Protein AF-A0A8H7QR62-F1 (afdb_monomer)

Radius of gyration: 47.67 Å; Cα contacts (8 Å, |Δi|>4): 201; chains: 1; bounding box: 116×73×140 Å

Sequence (360 aa):
MASPDNQLQQQQQQDVHGIKPACLLKVQNPEVLGVIENCLSNEDERMSAQEILEHSFLAVEPDVVLLAADPDNVHLTLQVVFKGMDKLSVKFDFNVETDTAEEVVREMIEEQVLPERYQHHITKEINRILRDIDKPTESEQAEQVRRSVWRRESDIRNELDRTREELNQATERVLEIEQKCDTFESRARAAETRYRDAVRNLRELEELKSSAAEEESIKKPSLNEALSSMTVTNTGTASTNGLNTPEEREKLVSHILDEYSDDTDIGVFVTDCALASHRGSDKAHEWARKLQNQDIMTVGDLRDLHDEDWAGIGLTVFALRALKNMLKGKKLAAVQLQQQQANSISPPTQSPPPSSSSIA

InterPro domains:
  IPR050588 With No Lysine (K) Ser/Thr Protein Kinase [PTHR13902] (11-248)

Secondary structure (DSSP, 8-state):
---HHHHHHHHHHHHTTT---TTGGG---HHHHHHHHHHTS-TTTSPPHHHHHHSTTT-PPPEEEEEEE-TTSSEEEEEEE-TTSTT-EEEEEEETTT--HHHHHHHHHHTTSS-GGGHHHHHHHHHHHHHHHSSPPHHHHHHHHHHHHHHHHHHHHHHHHHHHHHHHHHHHHHHHHHHHHHHHHHHHHHHHHHHHHHHHHHHHHHHHHHHTTS--------------------------------HHHHHHHHTTTS---TTSBHHHHHHHHHHHTT--HHHHHHHHHHHHTTT--BHHHHHH--HHHHHHT---HHHHHHHHHHHTT-THHHHHHHHHGGG--PPP--PPPPP-----

Structure (mmCIF, N/CA/C/O backbone):
data_AF-A0A8H7QR62-F1
#
_entry.id   AF-A0A8H7QR62-F1
#
loop_
_atom_site.group_PDB
_atom_site.id
_atom_site.type_symbol
_atom_site.label_atom_id
_atom_site.label_alt_id
_atom_site.label_comp_id
_atom_site.label_asym_id
_atom_site.label_entity_id
_atom_site.label_seq_id
_atom_site.pdbx_PDB_ins_code
_atom_site.Cartn_x
_atom_site.Cartn_y
_atom_site.Cartn_z
_atom_site.occupancy
_atom_site.B_iso_or_equiv
_atom_site.auth_seq_id
_atom_site.auth_comp_id
_atom_site.auth_asym_id
_atom_site.auth_atom_id
_atom_site.pdbx_PDB_model_num
ATOM 1 N N . MET A 1 1 ? 59.713 25.931 -2.874 1.00 47.25 1 MET A N 1
ATOM 2 C CA . MET A 1 1 ? 58.334 25.988 -3.407 1.00 47.25 1 MET A CA 1
ATOM 3 C C . MET A 1 1 ? 58.433 25.905 -4.920 1.00 47.25 1 MET A C 1
ATOM 5 O O . MET A 1 1 ? 59.264 26.618 -5.466 1.00 47.25 1 MET A O 1
ATOM 9 N N . ALA A 1 2 ? 57.676 25.024 -5.576 1.00 50.44 2 ALA A N 1
ATOM 10 C CA . ALA A 1 2 ? 57.637 24.964 -7.039 1.00 50.44 2 ALA A CA 1
ATOM 11 C C . ALA A 1 2 ? 56.628 25.992 -7.573 1.00 50.44 2 ALA A C 1
ATOM 13 O O . ALA A 1 2 ? 55.520 26.077 -7.039 1.00 50.44 2 ALA A O 1
ATOM 14 N N . SER A 1 3 ? 56.998 26.758 -8.602 1.00 59.47 3 SER A N 1
ATOM 15 C CA . SER A 1 3 ? 56.096 27.721 -9.251 1.00 59.47 3 SER A CA 1
ATOM 16 C C . SER A 1 3 ? 54.818 27.032 -9.754 1.00 59.47 3 SER A C 1
ATOM 18 O O . SER A 1 3 ? 54.904 25.883 -10.199 1.00 59.47 3 SER A O 1
ATOM 20 N N . PRO A 1 4 ? 53.647 27.695 -9.703 1.00 63.06 4 PRO A N 1
ATOM 21 C CA . PRO A 1 4 ? 52.366 27.073 -10.051 1.00 63.06 4 PRO A CA 1
ATOM 22 C C . PRO A 1 4 ? 52.339 26.509 -11.480 1.00 63.06 4 PRO A C 1
ATOM 24 O O . PRO A 1 4 ? 51.832 25.410 -11.684 1.00 63.06 4 PRO A O 1
ATOM 27 N N . ASP A 1 5 ? 52.978 27.176 -12.445 1.00 63.28 5 ASP A N 1
ATOM 28 C CA . ASP A 1 5 ? 53.062 26.717 -13.841 1.00 63.28 5 ASP A CA 1
ATOM 29 C C . ASP A 1 5 ? 53.750 25.349 -13.970 1.00 63.28 5 ASP A C 1
ATOM 31 O O . ASP A 1 5 ? 53.346 24.500 -14.763 1.00 63.28 5 ASP A O 1
ATOM 35 N N . ASN A 1 6 ? 54.764 25.101 -13.135 1.00 64.00 6 ASN A N 1
ATOM 36 C CA . ASN A 1 6 ? 55.506 23.843 -13.121 1.00 64.00 6 ASN A CA 1
ATOM 37 C C . ASN A 1 6 ? 54.667 22.697 -12.522 1.00 64.00 6 ASN A C 1
ATOM 39 O O . ASN A 1 6 ? 54.821 21.545 -12.920 1.00 64.00 6 ASN A O 1
ATOM 43 N N . GLN A 1 7 ? 53.738 23.019 -11.614 1.00 65.75 7 GLN A N 1
ATOM 44 C CA . GLN A 1 7 ? 52.763 22.062 -11.084 1.00 65.75 7 GLN A CA 1
ATOM 45 C C . GLN A 1 7 ? 51.689 21.736 -12.136 1.00 65.75 7 GLN A C 1
ATOM 47 O O . GLN A 1 7 ? 51.402 20.561 -12.345 1.00 65.75 7 GLN A O 1
ATOM 52 N N . LEU A 1 8 ? 51.174 22.731 -12.876 1.00 69.12 8 LEU A N 1
ATOM 53 C CA . LEU A 1 8 ? 50.252 22.487 -14.001 1.00 69.12 8 LEU A CA 1
ATOM 54 C C . LEU A 1 8 ? 50.882 21.636 -15.113 1.00 69.12 8 LEU A C 1
ATOM 56 O O . LEU A 1 8 ? 50.191 20.815 -15.715 1.00 69.12 8 LEU A O 1
ATOM 60 N N . GLN A 1 9 ? 52.172 21.824 -15.406 1.00 67.19 9 GLN A N 1
ATOM 61 C CA . GLN A 1 9 ? 52.880 21.023 -16.410 1.00 67.19 9 GLN A CA 1
ATOM 62 C C . GLN A 1 9 ? 53.127 19.582 -15.937 1.00 67.19 9 GLN A C 1
ATOM 64 O O . GLN A 1 9 ? 52.944 18.653 -16.720 1.00 67.19 9 GLN A O 1
ATOM 69 N N . GLN A 1 10 ? 53.466 19.372 -14.659 1.00 66.56 10 GLN A N 1
ATOM 70 C CA . GLN A 1 10 ? 53.584 18.021 -14.093 1.00 66.56 10 GLN A CA 1
ATOM 71 C C . GLN A 1 10 ? 52.233 17.301 -13.979 1.00 66.56 10 GLN A C 1
ATOM 73 O O . GLN A 1 10 ? 52.204 16.083 -14.142 1.00 66.56 10 GLN A O 1
ATOM 78 N N . GLN A 1 11 ? 51.134 18.022 -13.729 1.00 67.19 11 GLN A N 1
ATOM 79 C CA . GLN A 1 11 ? 49.783 17.451 -13.701 1.00 67.19 11 GLN A CA 1
ATOM 80 C C . GLN A 1 11 ? 49.376 16.954 -15.094 1.00 67.19 11 GLN A C 1
ATOM 82 O O . GLN A 1 11 ? 49.165 15.760 -15.265 1.00 67.19 11 GLN A O 1
ATOM 87 N N . GLN A 1 12 ? 49.414 17.820 -16.114 1.00 63.91 12 GLN A N 1
ATOM 88 C CA . GLN A 1 12 ? 49.087 17.437 -17.498 1.00 63.91 12 GLN A CA 1
ATOM 89 C C . GLN A 1 12 ? 49.941 16.268 -18.012 1.00 63.91 12 GLN A C 1
ATOM 91 O O . GLN A 1 12 ? 49.454 15.422 -18.756 1.00 63.91 12 GLN A O 1
ATOM 96 N N . GLN A 1 13 ? 51.214 16.190 -17.610 1.00 64.00 13 GLN A N 1
ATOM 97 C CA . GLN A 1 13 ? 52.092 15.084 -17.994 1.00 64.00 13 GLN A CA 1
ATOM 98 C C . GLN A 1 13 ? 51.758 13.768 -17.267 1.00 64.00 13 GLN A C 1
ATOM 100 O O . GLN A 1 13 ? 51.969 12.702 -17.834 1.00 64.00 13 GLN A O 1
ATOM 105 N N . GLN A 1 14 ? 51.202 13.818 -16.052 1.00 67.62 14 GLN A N 1
ATOM 106 C CA . GLN A 1 14 ? 50.650 12.641 -15.366 1.00 67.62 14 GLN A CA 1
ATOM 107 C C . GLN A 1 14 ? 49.330 12.189 -15.999 1.00 67.62 14 GLN A C 1
ATOM 109 O O . GLN A 1 14 ? 49.155 10.993 -16.234 1.00 67.62 14 GLN A O 1
ATOM 114 N N . ASP A 1 15 ? 48.455 13.136 -16.346 1.00 62.81 15 ASP A N 1
ATOM 115 C CA . ASP A 1 15 ? 47.163 12.870 -16.985 1.00 62.81 15 ASP A CA 1
ATOM 116 C C . ASP A 1 15 ? 47.363 12.179 -18.356 1.00 62.81 15 ASP A C 1
ATOM 118 O O . ASP A 1 15 ? 46.771 11.134 -18.621 1.00 62.81 15 ASP A O 1
ATOM 122 N N . VAL A 1 16 ? 48.296 12.675 -19.185 1.00 64.25 16 VAL A N 1
ATOM 123 C CA . VAL A 1 16 ? 48.693 12.075 -20.485 1.00 64.25 16 VAL A CA 1
ATOM 124 C C . VAL A 1 16 ? 49.360 10.692 -20.344 1.00 64.25 16 VAL A C 1
ATOM 126 O O . VAL A 1 16 ? 49.444 9.938 -21.313 1.00 64.25 16 VAL A O 1
ATOM 129 N N . HIS A 1 17 ? 49.818 10.325 -19.147 1.00 63.38 17 HIS A N 1
ATOM 130 C CA . HIS A 1 17 ? 50.369 9.001 -18.842 1.00 63.38 17 HIS A CA 1
ATOM 131 C C . HIS A 1 17 ? 49.395 8.093 -18.065 1.00 63.38 17 HIS A C 1
ATOM 133 O O . HIS A 1 17 ? 49.800 7.018 -17.623 1.00 63.38 17 HIS A O 1
ATOM 139 N N . GLY A 1 18 ? 48.128 8.496 -17.887 1.00 67.38 18 GLY A N 1
ATOM 140 C CA . GLY A 1 18 ? 47.115 7.709 -17.170 1.00 67.38 18 GLY A CA 1
ATOM 141 C C . GLY A 1 18 ? 47.411 7.516 -15.676 1.00 67.38 18 GLY A C 1
ATOM 142 O O . GLY A 1 18 ? 46.919 6.573 -15.053 1.00 67.38 18 GLY A O 1
ATOM 143 N N . ILE A 1 19 ? 48.250 8.372 -15.081 1.00 75.44 19 ILE A N 1
ATOM 144 C CA . ILE A 1 19 ? 48.711 8.214 -13.698 1.00 75.44 19 ILE A CA 1
ATOM 145 C C . ILE A 1 19 ? 47.612 8.697 -12.743 1.00 75.44 19 ILE A C 1
ATOM 147 O O . ILE A 1 19 ? 47.430 9.895 -12.530 1.00 75.44 19 ILE A O 1
ATOM 151 N N . LYS A 1 20 ? 46.881 7.743 -12.149 1.00 78.56 20 LYS A N 1
ATOM 152 C CA . LYS A 1 20 ? 45.783 8.005 -11.201 1.00 78.56 20 LYS A CA 1
ATOM 153 C C . LYS A 1 20 ? 46.221 8.953 -10.061 1.00 78.56 20 LYS A C 1
ATOM 155 O O . LYS A 1 20 ? 47.251 8.700 -9.429 1.00 78.56 20 LYS A O 1
ATOM 160 N N . PRO A 1 21 ? 45.441 10.006 -9.731 1.00 81.38 21 PRO A N 1
ATOM 161 C CA . PRO A 1 21 ? 45.821 10.985 -8.712 1.00 81.38 21 PRO A CA 1
ATOM 162 C C . PRO A 1 21 ? 46.058 10.380 -7.321 1.00 81.38 21 PRO A C 1
ATOM 164 O O . PRO A 1 21 ? 45.229 9.637 -6.802 1.00 81.38 21 PRO A O 1
ATOM 167 N N . ALA A 1 22 ? 47.128 10.793 -6.635 1.00 79.50 22 ALA A N 1
ATOM 168 C CA . ALA A 1 22 ? 47.472 10.291 -5.295 1.00 79.50 22 ALA A CA 1
ATOM 169 C C . ALA A 1 22 ? 46.429 10.609 -4.193 1.00 79.50 22 ALA A C 1
ATOM 171 O O . ALA A 1 22 ? 46.503 10.074 -3.086 1.00 79.50 22 ALA A O 1
ATOM 172 N N . CYS A 1 23 ? 45.447 11.478 -4.463 1.00 81.31 23 CYS A N 1
ATOM 173 C CA . CYS A 1 23 ? 44.297 11.699 -3.583 1.00 81.31 23 CYS A CA 1
ATOM 174 C C . CYS A 1 23 ? 43.244 10.579 -3.653 1.00 81.31 23 CYS A C 1
ATOM 176 O O . CYS A 1 23 ? 42.493 10.425 -2.693 1.00 81.31 23 CYS A O 1
ATOM 178 N N . LEU A 1 24 ? 43.225 9.771 -4.719 1.00 82.75 24 LEU A N 1
ATOM 179 C CA . LEU A 1 24 ? 42.303 8.646 -4.903 1.00 82.75 24 LEU A CA 1
ATOM 180 C C . LEU A 1 24 ? 42.456 7.594 -3.790 1.00 82.75 24 LEU A C 1
ATOM 182 O O . LEU A 1 24 ? 41.468 7.100 -3.257 1.00 82.75 24 LEU A O 1
ATOM 186 N N . LEU A 1 25 ? 43.693 7.375 -3.326 1.00 81.75 25 LEU A N 1
ATOM 187 C CA . LEU A 1 25 ? 44.043 6.517 -2.181 1.00 81.75 25 LEU A CA 1
ATOM 188 C C . LEU A 1 25 ? 43.455 6.979 -0.828 1.00 81.75 25 LEU A C 1
ATOM 190 O O . LEU A 1 25 ? 43.669 6.324 0.189 1.00 81.75 25 LEU A O 1
ATOM 194 N N . LYS A 1 26 ? 42.752 8.121 -0.782 1.00 88.38 26 LYS A N 1
ATOM 195 C CA . LYS A 1 26 ? 42.061 8.635 0.414 1.00 88.38 26 LYS A CA 1
ATOM 196 C C . LYS A 1 26 ? 40.559 8.322 0.417 1.00 88.38 26 LYS A C 1
ATOM 198 O O . LYS A 1 26 ? 39.896 8.598 1.417 1.00 88.38 26 LYS A O 1
ATOM 203 N N . VAL A 1 27 ? 40.018 7.778 -0.676 1.00 86.62 27 VAL A N 1
ATOM 204 C CA . VAL A 1 27 ? 38.611 7.367 -0.777 1.00 86.62 27 VAL A CA 1
ATOM 205 C C . VAL A 1 27 ? 38.434 6.043 -0.030 1.00 86.62 27 VAL A C 1
ATOM 207 O O . VAL A 1 27 ? 38.981 5.021 -0.426 1.00 86.62 27 VAL A O 1
ATOM 210 N N . GLN A 1 28 ? 37.696 6.073 1.082 1.00 87.94 28 GLN A N 1
ATOM 211 C CA . GLN A 1 28 ? 37.530 4.914 1.977 1.00 87.94 28 GLN A CA 1
ATOM 212 C C . GLN A 1 28 ? 36.357 4.000 1.594 1.00 87.94 28 GLN A C 1
ATOM 214 O O . GLN A 1 28 ? 36.348 2.833 1.973 1.00 87.94 28 GLN A O 1
ATOM 219 N N . ASN A 1 29 ? 35.359 4.517 0.869 1.00 86.25 29 ASN A N 1
ATOM 220 C CA . ASN A 1 29 ? 34.235 3.719 0.382 1.00 86.25 29 ASN A CA 1
ATOM 221 C C . ASN A 1 29 ? 34.629 3.064 -0.964 1.00 86.25 29 ASN A C 1
ATOM 223 O O . ASN A 1 29 ? 34.955 3.799 -1.902 1.00 86.25 29 ASN A O 1
ATOM 227 N N . PRO A 1 30 ? 34.599 1.720 -1.083 1.00 85.25 30 PRO A N 1
ATOM 228 C CA . PRO A 1 30 ? 35.037 1.014 -2.287 1.00 85.25 30 PRO A CA 1
ATOM 229 C C . PRO A 1 30 ? 34.106 1.212 -3.493 1.00 85.25 30 PRO A C 1
ATOM 231 O O . PRO A 1 30 ? 34.576 1.165 -4.624 1.00 85.25 30 PRO A O 1
ATOM 234 N N . GLU A 1 31 ? 32.816 1.476 -3.284 1.00 82.75 31 GLU A N 1
ATOM 235 C CA . GLU A 1 31 ? 31.854 1.726 -4.366 1.00 82.75 31 GLU A CA 1
ATOM 236 C C . GLU A 1 31 ? 32.025 3.136 -4.939 1.00 82.75 31 GLU A C 1
ATOM 238 O O . GLU A 1 31 ? 32.078 3.313 -6.154 1.00 82.75 31 GLU A O 1
ATOM 243 N N . VAL A 1 32 ? 32.220 4.133 -4.065 1.00 86.12 32 VAL A N 1
ATOM 244 C CA . VAL A 1 32 ? 32.597 5.502 -4.466 1.00 86.12 32 VAL A CA 1
ATOM 245 C C . VAL A 1 32 ? 33.913 5.480 -5.241 1.00 86.12 32 VAL A C 1
ATOM 247 O O . VAL A 1 32 ? 34.028 6.132 -6.278 1.00 86.12 32 VAL A O 1
ATOM 250 N N . LEU A 1 33 ? 34.899 4.714 -4.760 1.00 87.25 33 LEU A N 1
ATOM 251 C CA . LEU A 1 33 ? 36.168 4.514 -5.454 1.00 87.25 33 LEU A CA 1
ATOM 252 C C . LEU A 1 33 ? 35.943 3.884 -6.837 1.00 87.25 33 LEU A C 1
ATOM 254 O O . LEU A 1 33 ? 36.417 4.440 -7.821 1.00 87.25 33 LEU A O 1
ATOM 258 N N . GLY A 1 34 ? 35.161 2.805 -6.932 1.00 85.44 34 GLY A N 1
ATOM 259 C CA . GLY A 1 34 ? 34.842 2.140 -8.198 1.00 85.44 34 GLY A CA 1
ATOM 260 C C . GLY A 1 34 ? 34.157 3.054 -9.219 1.00 85.44 34 GLY A C 1
ATOM 261 O O . GLY A 1 34 ? 34.547 3.063 -10.386 1.00 85.44 34 GLY A O 1
ATOM 262 N N . VAL A 1 35 ? 33.194 3.883 -8.801 1.00 86.19 35 VAL A N 1
ATOM 263 C CA . VAL A 1 35 ? 32.546 4.861 -9.698 1.00 86.19 35 VAL A CA 1
ATOM 264 C C . VAL A 1 35 ? 33.542 5.933 -10.161 1.00 86.19 35 VAL A C 1
ATOM 266 O O . VAL A 1 35 ? 33.573 6.263 -11.347 1.00 86.19 35 VAL A O 1
ATOM 269 N N . ILE A 1 36 ? 34.399 6.443 -9.268 1.00 87.81 36 ILE A N 1
ATOM 270 C CA . ILE A 1 36 ? 35.446 7.415 -9.630 1.00 87.81 36 ILE A CA 1
ATOM 271 C C . ILE A 1 36 ? 36.470 6.792 -10.590 1.00 87.81 36 ILE A C 1
ATOM 273 O O . ILE A 1 36 ? 36.877 7.449 -11.545 1.00 87.81 36 ILE A O 1
ATOM 277 N N . GLU A 1 37 ? 36.871 5.536 -10.391 1.00 86.50 37 GLU A N 1
ATOM 278 C CA . GLU A 1 37 ? 37.825 4.858 -11.275 1.00 86.50 37 GLU A CA 1
ATOM 279 C C . GLU A 1 37 ? 37.245 4.577 -12.667 1.00 86.50 37 GLU A C 1
ATOM 281 O O . GLU A 1 37 ? 37.928 4.834 -13.660 1.00 86.50 37 GLU A O 1
ATOM 286 N N . ASN A 1 38 ? 35.976 4.169 -12.772 1.00 85.38 38 ASN A N 1
ATOM 287 C CA . ASN A 1 38 ? 35.285 4.067 -14.064 1.00 85.38 38 ASN A CA 1
ATOM 288 C C . ASN A 1 38 ? 35.169 5.440 -14.757 1.00 85.38 38 ASN A C 1
ATOM 290 O O . ASN A 1 38 ? 35.374 5.544 -15.963 1.00 85.38 38 ASN A O 1
ATOM 294 N N . CYS A 1 39 ? 34.943 6.524 -14.004 1.00 85.94 39 CYS A N 1
ATOM 295 C CA . CYS A 1 39 ? 34.940 7.892 -14.544 1.00 85.94 39 CYS A CA 1
ATOM 296 C C . CYS A 1 39 ? 36.317 8.399 -15.017 1.00 85.94 39 CYS A C 1
ATOM 298 O O . CYS A 1 39 ? 36.370 9.409 -15.721 1.00 85.94 39 CYS A O 1
ATOM 300 N N . LEU A 1 40 ? 37.408 7.739 -14.617 1.00 85.94 40 LEU A N 1
ATOM 301 C CA . LEU A 1 40 ? 38.798 8.072 -14.962 1.00 85.94 40 LEU A CA 1
ATOM 302 C C . LEU A 1 40 ? 39.449 7.031 -15.895 1.00 85.94 40 LEU A C 1
ATOM 304 O O . LEU A 1 40 ? 40.657 7.085 -16.118 1.00 85.94 40 LEU A O 1
ATOM 308 N N . SER A 1 41 ? 38.667 6.081 -16.415 1.00 81.38 41 SER A N 1
ATOM 309 C CA . SER A 1 41 ? 39.114 5.098 -17.410 1.00 81.38 41 SER A CA 1
ATOM 310 C C . SER A 1 41 ? 39.274 5.728 -18.802 1.00 81.38 41 SER A C 1
ATOM 312 O O . SER A 1 41 ? 38.837 6.859 -19.036 1.00 81.38 41 SER A O 1
ATOM 314 N N . ASN A 1 42 ? 39.915 4.998 -19.721 1.00 81.56 42 ASN A N 1
ATOM 315 C CA . ASN A 1 42 ? 40.084 5.414 -21.117 1.00 81.56 42 ASN A CA 1
ATOM 316 C C . ASN A 1 42 ? 38.724 5.610 -21.812 1.00 81.56 42 ASN A C 1
ATOM 318 O O . ASN A 1 42 ? 37.724 5.045 -21.378 1.00 81.56 42 ASN A O 1
ATOM 322 N N . GLU A 1 43 ? 38.679 6.386 -22.900 1.00 79.94 43 GLU A N 1
ATOM 323 C CA . GLU A 1 43 ? 37.425 6.742 -23.591 1.00 79.94 43 GLU A CA 1
ATOM 324 C C . GLU A 1 43 ? 36.606 5.509 -24.023 1.00 79.94 43 GLU A C 1
ATOM 326 O O . GLU A 1 43 ? 35.399 5.485 -23.802 1.00 79.94 43 GLU A O 1
ATOM 331 N N . ASP A 1 44 ? 37.268 4.457 -24.518 1.00 80.19 44 ASP A N 1
ATOM 332 C CA . ASP A 1 44 ? 36.641 3.186 -24.922 1.00 80.19 44 ASP A CA 1
ATOM 333 C C . ASP A 1 44 ? 36.239 2.263 -23.747 1.00 80.19 44 ASP A C 1
ATOM 335 O O . ASP A 1 44 ? 35.474 1.318 -23.933 1.00 80.19 44 ASP A O 1
ATOM 339 N N . GLU A 1 45 ? 36.774 2.498 -22.543 1.00 81.44 45 GLU A N 1
ATOM 340 C CA . GLU A 1 45 ? 36.578 1.658 -21.343 1.00 81.44 45 GLU A CA 1
ATOM 341 C C . GLU A 1 45 ? 35.686 2.330 -20.285 1.00 81.44 45 GLU A C 1
ATOM 343 O O . GLU A 1 45 ? 35.342 1.731 -19.264 1.00 81.44 45 GLU A O 1
ATOM 348 N N . ARG A 1 46 ? 35.333 3.599 -20.496 1.00 86.94 46 ARG A N 1
ATOM 349 C CA . ARG A 1 46 ? 34.586 4.421 -19.551 1.00 86.94 46 ARG A CA 1
ATOM 350 C C . ARG A 1 46 ? 33.082 4.208 -19.707 1.00 86.94 46 ARG A C 1
ATOM 352 O O . ARG A 1 46 ? 32.510 4.516 -20.748 1.00 86.94 46 ARG A O 1
ATOM 359 N N . MET A 1 47 ? 32.431 3.802 -18.616 1.00 82.00 47 MET A N 1
ATOM 360 C CA . MET A 1 47 ? 30.967 3.767 -18.513 1.00 82.00 47 MET A CA 1
ATOM 361 C C . MET A 1 47 ? 30.342 5.110 -18.925 1.00 82.00 47 MET A C 1
ATOM 363 O O . MET A 1 47 ? 30.802 6.182 -18.510 1.00 82.00 47 MET A O 1
ATOM 367 N N . SER A 1 48 ? 29.257 5.058 -19.697 1.00 86.00 48 SER A N 1
ATOM 368 C CA . SER A 1 48 ? 28.492 6.245 -20.073 1.00 86.00 48 SER A CA 1
ATOM 369 C C . SER A 1 48 ? 27.825 6.901 -18.859 1.00 86.00 48 SER A C 1
ATOM 371 O O . SER A 1 48 ? 27.610 6.287 -17.812 1.00 86.00 48 SER A O 1
ATOM 373 N N . ALA A 1 49 ? 27.428 8.168 -19.009 1.00 82.94 49 ALA A N 1
ATOM 374 C CA . ALA A 1 49 ? 26.707 8.886 -17.959 1.00 82.94 49 ALA A CA 1
ATOM 375 C C . ALA A 1 49 ? 25.385 8.198 -17.557 1.00 82.94 49 ALA A C 1
ATOM 377 O O . ALA A 1 49 ? 24.974 8.323 -16.407 1.00 82.94 49 ALA A O 1
ATOM 378 N N . GLN A 1 50 ? 24.743 7.455 -18.469 1.00 77.75 50 GLN A N 1
ATOM 379 C CA . GLN A 1 50 ? 23.552 6.669 -18.150 1.00 77.75 50 GLN A CA 1
ATOM 380 C C . GLN A 1 50 ? 23.912 5.448 -17.295 1.00 77.75 50 GLN A C 1
ATOM 382 O O . GLN A 1 50 ? 23.366 5.294 -16.209 1.00 77.75 50 GLN A O 1
ATOM 387 N N . GLU A 1 51 ? 24.873 4.627 -17.721 1.00 80.56 51 GLU A N 1
ATOM 388 C CA . GLU A 1 51 ? 25.291 3.428 -16.974 1.00 80.56 51 GLU A CA 1
ATOM 389 C C . GLU A 1 51 ? 25.823 3.770 -15.572 1.00 80.56 51 GLU A C 1
ATOM 391 O O . GLU A 1 51 ? 25.592 3.025 -14.622 1.00 80.56 51 GLU A O 1
ATOM 396 N N . ILE A 1 52 ? 26.484 4.923 -15.412 1.00 83.31 52 ILE A N 1
ATOM 397 C CA . ILE A 1 52 ? 26.918 5.431 -14.101 1.00 83.31 52 ILE A CA 1
ATOM 398 C C . ILE A 1 52 ? 25.715 5.774 -13.207 1.00 83.31 52 ILE A C 1
ATOM 400 O O . ILE A 1 52 ? 25.730 5.443 -12.025 1.00 83.31 52 ILE A O 1
ATOM 404 N N . LEU A 1 53 ? 24.666 6.406 -13.746 1.00 75.00 53 LEU A N 1
ATOM 405 C CA . LEU A 1 53 ? 23.437 6.715 -12.999 1.00 75.00 53 LEU A CA 1
ATOM 406 C C . LEU A 1 53 ? 22.594 5.465 -12.690 1.00 75.00 53 LEU A C 1
ATOM 408 O O . LEU A 1 53 ? 21.815 5.471 -11.739 1.00 75.00 53 LEU A O 1
ATOM 412 N N . GLU A 1 54 ? 22.755 4.394 -13.467 1.00 71.06 54 GLU A N 1
ATOM 413 C CA . GLU A 1 54 ? 22.105 3.098 -13.243 1.00 71.06 54 GLU A CA 1
ATOM 414 C C . GLU A 1 54 ? 22.905 2.153 -12.324 1.00 71.06 54 GLU A C 1
ATOM 416 O O . GLU A 1 54 ? 22.371 1.136 -11.878 1.00 71.06 54 GLU A O 1
ATOM 421 N N . HIS A 1 55 ? 24.156 2.491 -11.992 1.00 74.75 55 HIS A N 1
ATOM 422 C CA . HIS A 1 55 ? 25.012 1.726 -11.082 1.00 74.75 55 HIS A CA 1
ATOM 423 C C . HIS A 1 55 ? 24.439 1.694 -9.654 1.00 74.75 55 HIS A C 1
ATOM 425 O O . HIS A 1 55 ? 24.039 2.730 -9.124 1.00 74.75 55 HIS A O 1
ATOM 431 N N . SER A 1 56 ? 24.475 0.536 -8.983 1.00 67.19 56 SER A N 1
ATOM 432 C CA . SER A 1 56 ? 23.798 0.282 -7.694 1.00 67.19 56 SER A CA 1
ATOM 433 C C . SER A 1 56 ? 24.095 1.288 -6.572 1.00 67.19 56 SER A C 1
ATOM 435 O O . SER A 1 56 ? 23.251 1.509 -5.715 1.00 67.19 56 SER A O 1
ATOM 437 N N . PHE A 1 57 ? 25.273 1.922 -6.585 1.00 74.50 57 PHE A N 1
ATOM 438 C CA . PHE A 1 57 ? 25.647 2.973 -5.627 1.00 74.50 57 PHE A CA 1
ATOM 439 C C . PHE A 1 57 ? 24.868 4.298 -5.806 1.00 74.50 57 PHE A C 1
ATOM 441 O O . PHE A 1 57 ? 24.718 5.060 -4.853 1.00 74.50 57 PHE A O 1
ATOM 448 N N . LEU A 1 58 ? 24.397 4.596 -7.023 1.00 72.31 58 LEU A N 1
ATOM 449 C CA . LEU A 1 58 ? 23.629 5.806 -7.362 1.00 72.31 58 LEU A CA 1
ATOM 450 C C . LEU A 1 58 ? 22.160 5.507 -7.699 1.00 72.31 58 LEU A C 1
ATOM 452 O O . LEU A 1 58 ? 21.322 6.407 -7.622 1.00 72.31 58 LEU A O 1
ATOM 456 N N . ALA A 1 59 ? 21.841 4.261 -8.055 1.00 64.62 59 ALA A N 1
ATOM 457 C CA . ALA A 1 59 ? 20.491 3.820 -8.359 1.00 64.62 59 ALA A CA 1
ATOM 458 C C . ALA A 1 59 ? 19.584 3.957 -7.128 1.00 64.62 59 ALA A C 1
ATOM 460 O O . ALA A 1 59 ? 19.738 3.248 -6.136 1.00 64.62 59 ALA A O 1
ATOM 461 N N . VAL A 1 60 ? 18.596 4.850 -7.203 1.00 68.06 60 VAL A N 1
ATOM 462 C CA . VAL A 1 60 ? 17.630 5.014 -6.114 1.00 68.06 60 VAL A CA 1
ATOM 463 C C . VAL A 1 60 ? 16.727 3.781 -6.035 1.00 68.06 60 VAL A C 1
ATOM 465 O O . VAL A 1 60 ? 16.159 3.353 -7.046 1.00 68.06 60 VAL A O 1
ATOM 468 N N . GLU A 1 61 ? 16.593 3.220 -4.832 1.00 73.00 61 GLU A N 1
ATOM 469 C CA . GLU A 1 61 ? 15.678 2.112 -4.554 1.00 73.00 61 GLU A CA 1
ATOM 470 C C . GLU A 1 61 ? 14.214 2.584 -4.676 1.00 73.00 61 GLU A C 1
ATOM 472 O O . GLU A 1 61 ? 13.824 3.566 -4.028 1.00 73.00 61 GLU A O 1
ATOM 477 N N . PRO A 1 62 ? 13.384 1.920 -5.502 1.00 81.50 62 PRO A N 1
ATOM 478 C CA . PRO A 1 62 ? 11.970 2.238 -5.618 1.00 81.50 62 PRO A CA 1
ATOM 479 C C . PRO A 1 62 ? 11.195 1.761 -4.393 1.00 81.50 62 PRO A C 1
ATOM 481 O O . PRO A 1 62 ? 11.311 0.612 -3.966 1.00 81.50 62 PRO A O 1
ATOM 484 N N . ASP A 1 63 ? 10.355 2.649 -3.875 1.00 84.25 63 ASP A N 1
ATOM 485 C CA . ASP A 1 63 ? 9.438 2.364 -2.774 1.00 84.25 63 ASP A CA 1
ATOM 486 C C . ASP A 1 63 ? 8.145 1.742 -3.323 1.00 84.25 63 ASP A C 1
ATOM 488 O O . ASP A 1 63 ? 7.700 2.133 -4.406 1.00 84.25 63 ASP A O 1
ATOM 492 N N . VAL A 1 64 ? 7.524 0.806 -2.600 1.00 88.50 64 VAL A N 1
ATOM 493 C CA . VAL A 1 64 ? 6.207 0.256 -2.968 1.00 88.50 64 VAL A CA 1
ATOM 494 C C . VAL A 1 64 ? 5.224 0.553 -1.846 1.00 88.50 64 VAL A C 1
ATOM 496 O O . VAL A 1 64 ? 5.396 0.119 -0.709 1.00 88.50 64 VAL A O 1
ATOM 499 N N . VAL A 1 65 ? 4.179 1.303 -2.181 1.00 86.06 65 VAL A N 1
ATOM 500 C CA . VAL A 1 65 ? 3.210 1.843 -1.227 1.00 86.06 65 VAL A CA 1
ATOM 501 C C . VAL A 1 65 ? 1.838 1.227 -1.481 1.00 86.06 65 VAL A C 1
ATOM 503 O O . VAL A 1 65 ? 1.346 1.237 -2.609 1.00 86.06 65 VAL A O 1
ATOM 506 N N . LEU A 1 66 ? 1.197 0.725 -0.426 1.00 89.06 66 LEU A N 1
ATOM 507 C CA . LEU A 1 66 ? -0.218 0.360 -0.447 1.00 89.06 66 LEU A CA 1
ATOM 508 C C . LEU A 1 66 ? -1.065 1.633 -0.323 1.00 89.06 66 LEU A C 1
ATOM 510 O O . LEU A 1 66 ? -0.978 2.339 0.680 1.00 89.06 66 LEU A O 1
ATOM 514 N N . LEU A 1 67 ? -1.866 1.938 -1.346 1.00 83.31 67 LEU A N 1
ATOM 515 C CA . LEU A 1 67 ? -2.752 3.108 -1.366 1.00 83.31 67 LEU A CA 1
ATOM 516 C C . LEU A 1 67 ? -4.154 2.796 -0.834 1.00 83.31 67 LEU A C 1
ATOM 518 O O . LEU A 1 67 ? -4.793 3.666 -0.245 1.00 83.31 67 LEU A O 1
ATOM 522 N N . ALA A 1 68 ? -4.646 1.584 -1.093 1.00 78.81 68 ALA A N 1
ATOM 523 C CA . ALA A 1 68 ? -5.952 1.102 -0.660 1.00 78.81 68 ALA A CA 1
ATOM 524 C C . ALA A 1 68 ? -5.985 -0.433 -0.648 1.00 78.81 68 ALA A C 1
ATOM 526 O O . ALA A 1 68 ? -5.246 -1.077 -1.396 1.00 78.81 68 ALA A O 1
ATOM 527 N N . ALA A 1 69 ? -6.880 -0.988 0.163 1.00 84.75 69 ALA A N 1
ATOM 528 C CA . ALA A 1 69 ? -7.266 -2.392 0.178 1.00 84.75 69 ALA A CA 1
ATOM 529 C C . ALA A 1 69 ? -8.791 -2.475 0.345 1.00 84.75 69 ALA A C 1
ATOM 531 O O . ALA A 1 69 ? -9.370 -1.649 1.059 1.00 84.75 69 ALA A O 1
ATOM 532 N N . ASP A 1 70 ? -9.431 -3.445 -0.305 1.00 79.94 70 ASP A N 1
ATOM 533 C CA . ASP A 1 70 ? -10.829 -3.793 -0.024 1.00 79.94 70 ASP A CA 1
ATOM 534 C C . ASP A 1 70 ? -10.948 -4.466 1.367 1.00 79.94 70 ASP A C 1
ATOM 536 O O . ASP A 1 70 ? -9.960 -5.012 1.860 1.00 79.94 70 ASP A O 1
ATOM 540 N N . PRO A 1 71 ? -12.131 -4.464 2.024 1.00 75.69 71 PRO A N 1
ATOM 541 C CA . PRO A 1 71 ? -12.284 -4.925 3.415 1.00 75.69 71 PRO A CA 1
ATOM 542 C C . PRO A 1 71 ? -11.865 -6.376 3.687 1.00 75.69 71 PRO A C 1
ATOM 544 O O . PRO A 1 71 ? -11.521 -6.707 4.819 1.00 75.69 71 PRO A O 1
ATOM 547 N N . ASP A 1 72 ? -11.896 -7.222 2.658 1.00 80.94 72 ASP A N 1
ATOM 548 C CA . ASP A 1 72 ? -11.508 -8.634 2.707 1.00 80.94 72 ASP A CA 1
ATOM 549 C C . ASP A 1 72 ? -10.036 -8.862 2.282 1.00 80.94 72 ASP A C 1
ATOM 551 O O . ASP A 1 72 ? -9.623 -9.998 2.071 1.00 80.94 72 ASP A O 1
ATOM 555 N N . ASN A 1 73 ? -9.247 -7.793 2.096 1.00 82.69 73 ASN A N 1
ATOM 556 C CA . ASN A 1 73 ? -7.855 -7.762 1.608 1.00 82.69 73 ASN A CA 1
ATOM 557 C C . ASN A 1 73 ? -7.583 -8.396 0.221 1.00 82.69 73 ASN A C 1
ATOM 559 O O . ASN A 1 73 ? -6.462 -8.296 -0.274 1.00 82.69 73 ASN A O 1
ATOM 563 N N . VAL A 1 74 ? -8.581 -8.986 -0.448 1.00 84.81 74 VAL A N 1
ATOM 564 C CA . VAL A 1 74 ? -8.428 -9.652 -1.759 1.00 84.81 74 VAL A CA 1
ATOM 565 C C . VAL A 1 74 ? -7.933 -8.698 -2.852 1.00 84.81 74 VAL A C 1
ATOM 567 O O . VAL A 1 74 ? -7.031 -9.047 -3.609 1.00 84.81 74 VAL A O 1
ATOM 570 N N . HIS A 1 75 ? -8.487 -7.484 -2.938 1.00 83.12 75 HIS A N 1
ATOM 571 C CA . HIS A 1 75 ? -8.086 -6.485 -3.933 1.00 83.12 75 HIS A CA 1
ATOM 572 C C . HIS A 1 75 ? -7.297 -5.352 -3.277 1.00 83.12 75 HIS A C 1
ATOM 574 O O . HIS A 1 75 ? -7.794 -4.666 -2.382 1.00 83.12 75 HIS A O 1
ATOM 580 N N . LEU A 1 76 ? -6.081 -5.128 -3.768 1.00 88.12 76 LEU A N 1
ATOM 581 C CA . LEU A 1 76 ? -5.152 -4.102 -3.309 1.00 88.12 76 LEU A CA 1
ATOM 582 C C . LEU A 1 76 ? -4.866 -3.107 -4.435 1.00 88.12 76 LEU A C 1
ATOM 584 O O . LEU A 1 76 ? -4.786 -3.482 -5.603 1.00 88.12 76 LEU A O 1
ATOM 588 N N . THR A 1 77 ? -4.627 -1.847 -4.087 1.00 85.12 77 THR A N 1
ATOM 589 C CA . THR A 1 77 ? -4.102 -0.835 -5.009 1.00 85.12 77 THR A CA 1
ATOM 590 C C . THR A 1 77 ? -2.710 -0.426 -4.539 1.00 85.12 77 THR A C 1
ATOM 592 O O . THR A 1 77 ? -2.555 0.194 -3.484 1.00 85.12 77 THR A O 1
ATOM 595 N N . LEU A 1 78 ? -1.697 -0.762 -5.333 1.00 89.12 78 LEU A N 1
ATOM 596 C CA . LEU A 1 78 ? -0.280 -0.542 -5.054 1.00 89.12 78 LEU A CA 1
ATOM 597 C C . LEU A 1 78 ? 0.279 0.593 -5.927 1.00 89.12 78 LEU A C 1
ATOM 599 O O . LEU A 1 78 ? -0.211 0.865 -7.026 1.00 89.12 78 LEU A O 1
ATOM 603 N N . GLN A 1 79 ? 1.332 1.256 -5.451 1.00 87.44 79 GLN A N 1
ATOM 604 C CA . GLN A 1 79 ? 2.081 2.245 -6.223 1.00 87.44 79 GLN A CA 1
ATOM 605 C C . GLN A 1 79 ? 3.589 2.070 -6.034 1.00 87.44 79 GLN A C 1
ATOM 607 O O . GLN A 1 79 ? 4.089 2.170 -4.917 1.00 87.44 79 GLN A O 1
ATOM 612 N N . VAL A 1 80 ? 4.318 1.871 -7.134 1.00 88.50 80 VAL A N 1
ATOM 613 C CA . VAL A 1 80 ? 5.784 1.992 -7.163 1.00 88.50 80 VAL A CA 1
ATOM 614 C C . VAL A 1 80 ? 6.156 3.468 -7.294 1.00 88.50 80 VAL A C 1
ATOM 616 O O . VAL A 1 80 ? 5.620 4.151 -8.168 1.00 88.50 80 VAL A O 1
ATOM 619 N N . VAL A 1 81 ? 7.076 3.968 -6.468 1.00 83.56 81 VAL A N 1
ATOM 620 C CA . VAL A 1 81 ? 7.518 5.372 -6.464 1.00 83.56 81 VAL A CA 1
ATOM 621 C C . VAL A 1 81 ? 9.043 5.457 -6.538 1.00 83.56 81 VAL A C 1
ATOM 623 O O . VAL A 1 81 ? 9.748 5.023 -5.625 1.00 83.56 81 VAL A O 1
ATOM 626 N N . PHE A 1 82 ? 9.560 6.080 -7.599 1.00 80.62 82 PHE A N 1
ATOM 627 C CA . PHE A 1 82 ? 10.992 6.328 -7.769 1.00 80.62 82 PHE A CA 1
ATOM 628 C C . PHE A 1 82 ? 11.371 7.692 -7.177 1.00 80.62 82 PHE A C 1
ATOM 630 O O . PHE A 1 82 ? 11.141 8.746 -7.772 1.00 80.62 82 PHE A O 1
ATOM 637 N N . LYS A 1 83 ? 11.958 7.687 -5.975 1.00 66.38 83 LYS A N 1
ATOM 638 C CA . LYS A 1 83 ? 12.431 8.914 -5.312 1.00 66.38 83 LYS A CA 1
ATOM 639 C C . LYS A 1 83 ? 13.525 9.572 -6.169 1.00 66.38 83 LYS A C 1
ATOM 641 O O . LYS A 1 83 ? 14.404 8.893 -6.686 1.00 66.38 83 LYS A O 1
ATOM 646 N N . GLY A 1 84 ? 13.461 10.891 -6.347 1.00 56.97 84 GLY A N 1
ATOM 647 C CA . GLY A 1 84 ? 14.417 11.643 -7.175 1.00 56.97 84 GLY A CA 1
ATOM 648 C C . GLY A 1 84 ? 14.281 11.464 -8.697 1.00 56.97 84 GLY A C 1
ATOM 649 O O . GLY A 1 84 ? 15.005 12.128 -9.432 1.00 56.97 84 GLY A O 1
ATOM 650 N N . MET A 1 85 ? 13.359 10.624 -9.187 1.00 60.91 85 MET A N 1
ATOM 651 C CA . MET A 1 85 ? 13.017 10.534 -10.613 1.00 60.91 85 MET A CA 1
ATOM 652 C C . MET A 1 85 ? 11.667 11.204 -10.873 1.00 60.91 85 MET A C 1
ATOM 654 O O . MET A 1 85 ? 10.618 10.555 -10.904 1.00 60.91 85 MET A O 1
ATOM 658 N N . ASP A 1 86 ? 11.696 12.523 -11.057 1.00 48.78 86 ASP A N 1
ATOM 659 C CA . ASP A 1 86 ? 10.506 13.348 -11.270 1.00 48.78 86 ASP A CA 1
ATOM 660 C C . ASP A 1 86 ? 9.600 12.777 -12.382 1.00 48.78 86 ASP A C 1
ATOM 662 O O . ASP A 1 86 ? 9.915 12.888 -13.569 1.00 48.78 86 ASP A O 1
ATOM 666 N N . LYS A 1 87 ? 8.426 12.260 -11.971 1.00 55.41 87 LYS A N 1
ATOM 667 C CA . LYS A 1 87 ? 7.303 11.689 -12.762 1.00 55.41 87 LYS A CA 1
ATOM 668 C C . LYS A 1 87 ? 7.276 10.167 -12.965 1.00 55.41 87 LYS A C 1
ATOM 670 O O . LYS A 1 87 ? 6.262 9.688 -13.469 1.00 55.41 87 LYS A O 1
ATOM 675 N N . LEU A 1 88 ? 8.273 9.386 -12.539 1.00 61.84 88 LEU A N 1
ATOM 676 C CA . LEU A 1 88 ? 8.126 7.921 -12.538 1.00 61.84 88 LEU A CA 1
ATOM 677 C C . LEU A 1 88 ? 7.452 7.437 -11.245 1.00 61.84 88 LEU A C 1
ATOM 679 O O . LEU A 1 88 ? 8.084 7.247 -10.206 1.00 61.84 88 LEU A O 1
ATOM 683 N N . SER A 1 89 ? 6.143 7.200 -11.330 1.00 77.62 89 SER A N 1
ATOM 684 C CA . SER A 1 89 ? 5.419 6.388 -10.351 1.00 77.62 89 SER A CA 1
ATOM 685 C C . SER A 1 89 ? 4.359 5.543 -11.044 1.00 77.62 89 SER A C 1
ATOM 687 O O . SER A 1 89 ? 3.617 6.062 -11.878 1.00 77.62 89 SER A O 1
ATOM 689 N N . VAL A 1 90 ? 4.267 4.267 -10.684 1.00 84.19 90 VAL A N 1
ATOM 690 C CA . VAL A 1 90 ? 3.406 3.289 -11.353 1.00 84.19 90 VAL A CA 1
ATOM 691 C C . VAL A 1 90 ? 2.344 2.823 -10.375 1.00 84.19 90 VAL A C 1
ATOM 693 O O . VAL A 1 90 ? 2.648 2.071 -9.454 1.00 84.19 90 VAL A O 1
ATOM 696 N N . LYS A 1 91 ? 1.102 3.270 -10.570 1.00 84.38 91 LYS A N 1
ATOM 697 C CA . LYS A 1 91 ? -0.062 2.782 -9.823 1.00 84.38 91 LYS A CA 1
ATOM 698 C C . LYS A 1 91 ? -0.668 1.584 -10.556 1.00 84.38 91 LYS A C 1
ATOM 700 O O . LYS A 1 91 ? -0.952 1.685 -11.747 1.00 84.38 91 LYS A O 1
ATOM 705 N N . PHE A 1 92 ? -0.904 0.490 -9.844 1.00 85.62 92 PHE A N 1
ATOM 706 C CA . PHE A 1 92 ? -1.547 -0.714 -10.366 1.00 85.62 92 PHE A CA 1
ATOM 707 C C . PHE A 1 92 ? -2.429 -1.354 -9.290 1.00 85.62 92 PHE A C 1
ATOM 709 O O . PHE A 1 92 ? -2.207 -1.169 -8.095 1.00 85.62 92 PHE A O 1
ATOM 716 N N . ASP A 1 93 ? -3.441 -2.101 -9.717 1.00 86.44 93 ASP A N 1
ATOM 717 C CA . ASP A 1 93 ? -4.230 -2.939 -8.816 1.00 86.44 93 ASP A CA 1
ATOM 718 C C . ASP A 1 93 ? -3.640 -4.360 -8.810 1.00 86.44 93 ASP A C 1
ATOM 720 O O . ASP A 1 93 ? -3.186 -4.844 -9.847 1.00 86.44 93 ASP A O 1
ATOM 724 N N . PHE A 1 94 ? -3.689 -5.031 -7.662 1.00 88.88 94 PHE A N 1
ATOM 725 C CA . PHE A 1 94 ? -3.192 -6.386 -7.409 1.00 88.88 94 PHE A CA 1
ATOM 726 C C . PHE A 1 94 ? -4.293 -7.209 -6.719 1.00 88.88 94 PHE A C 1
ATOM 728 O O . PHE A 1 94 ? -5.038 -6.671 -5.902 1.00 88.88 94 PHE A O 1
ATOM 735 N N . ASN A 1 95 ? -4.465 -8.476 -7.088 1.00 88.12 95 ASN A N 1
ATOM 736 C CA . ASN A 1 95 ? -5.442 -9.400 -6.509 1.00 88.12 95 ASN A CA 1
ATOM 737 C C . ASN A 1 95 ? -4.705 -10.568 -5.847 1.00 88.12 95 ASN A C 1
ATOM 739 O O . ASN A 1 95 ? -4.025 -11.334 -6.522 1.00 88.12 95 ASN A O 1
ATOM 743 N N . VAL A 1 96 ? -4.874 -10.712 -4.535 1.00 88.88 96 VAL A N 1
ATOM 744 C CA . VAL A 1 96 ? -4.161 -11.690 -3.700 1.00 88.88 96 VAL A CA 1
ATOM 745 C C . VAL A 1 96 ? -4.539 -13.143 -4.030 1.00 88.88 96 VAL A C 1
ATOM 747 O O . VAL A 1 96 ? -3.750 -14.047 -3.767 1.00 88.88 96 VAL A O 1
ATOM 750 N N . GLU A 1 97 ? -5.706 -13.384 -4.639 1.00 87.31 97 GLU A N 1
ATOM 751 C CA . GLU A 1 97 ? -6.144 -14.732 -5.033 1.00 87.31 97 GLU A CA 1
ATOM 752 C C . GLU A 1 97 ? -5.700 -15.150 -6.446 1.00 87.31 97 GLU A C 1
ATOM 754 O O . GLU A 1 97 ? -5.542 -16.345 -6.694 1.00 87.31 97 GLU A O 1
ATOM 759 N N . THR A 1 98 ? -5.518 -14.202 -7.378 1.00 87.38 98 THR A N 1
ATOM 760 C CA . THR A 1 98 ? -5.231 -14.510 -8.799 1.00 87.38 98 THR A CA 1
ATOM 761 C C . THR A 1 98 ? -3.835 -14.133 -9.268 1.00 87.38 98 THR A C 1
ATOM 763 O O . THR A 1 98 ? -3.385 -14.677 -10.272 1.00 87.38 98 THR A O 1
ATOM 766 N N . ASP A 1 99 ? -3.155 -13.213 -8.584 1.00 91.12 99 ASP A N 1
ATOM 767 C CA . ASP A 1 99 ? -1.924 -12.602 -9.076 1.00 91.12 99 ASP A CA 1
ATOM 768 C C . ASP A 1 99 ? -0.730 -13.015 -8.203 1.00 91.12 99 ASP A C 1
ATOM 770 O O . ASP A 1 99 ? -0.771 -12.881 -6.979 1.00 91.12 99 ASP A O 1
ATOM 774 N N . THR A 1 100 ? 0.386 -13.434 -8.810 1.00 92.62 100 THR A N 1
ATOM 775 C CA . THR A 1 100 ? 1.667 -13.525 -8.087 1.00 92.62 100 THR A CA 1
ATOM 776 C C . THR A 1 100 ? 2.481 -12.243 -8.256 1.00 92.62 100 THR A C 1
ATOM 778 O O . THR A 1 100 ? 2.443 -11.580 -9.299 1.00 92.62 100 THR A O 1
ATOM 781 N N . ALA A 1 101 ? 3.262 -11.878 -7.235 1.00 92.25 101 ALA A N 1
ATOM 782 C CA . ALA A 1 101 ? 4.149 -10.715 -7.307 1.00 92.25 101 ALA A CA 1
ATOM 783 C C . ALA A 1 101 ? 5.217 -10.889 -8.406 1.00 92.25 101 ALA A C 1
ATOM 785 O O . ALA A 1 101 ? 5.615 -9.929 -9.060 1.00 92.25 101 ALA A O 1
ATOM 786 N N . GLU A 1 102 ? 5.642 -12.129 -8.636 1.00 93.19 102 GLU A N 1
ATOM 787 C CA . GLU A 1 102 ? 6.628 -12.552 -9.623 1.00 93.19 102 GLU A CA 1
ATOM 788 C C . GLU A 1 102 ? 6.117 -12.448 -11.073 1.00 93.19 102 GLU A C 1
ATOM 790 O O . GLU A 1 102 ? 6.924 -12.298 -11.995 1.00 93.19 102 GLU A O 1
ATOM 795 N N . GLU A 1 103 ? 4.805 -12.560 -11.301 1.00 92.50 103 GLU A N 1
ATOM 796 C CA . GLU A 1 103 ? 4.163 -12.402 -12.615 1.00 92.50 103 GLU A CA 1
ATOM 797 C C . GLU A 1 103 ? 3.828 -10.943 -12.904 1.00 92.50 103 GLU A C 1
ATOM 799 O O . GLU A 1 103 ? 4.268 -10.419 -13.927 1.00 92.50 103 GLU A O 1
ATOM 804 N N . VAL A 1 104 ? 3.169 -10.248 -11.971 1.00 91.69 104 VAL A N 1
ATOM 805 C CA . VAL A 1 104 ? 2.800 -8.833 -12.151 1.00 91.69 104 VAL A CA 1
ATOM 806 C C . VAL A 1 104 ? 4.035 -7.967 -12.408 1.00 91.69 104 VAL A C 1
ATOM 808 O O . VAL A 1 104 ? 4.038 -7.150 -13.328 1.00 91.69 104 VAL A O 1
ATOM 811 N N . VAL A 1 105 ? 5.130 -8.179 -11.670 1.00 91.62 105 VAL A N 1
ATOM 812 C CA . VAL A 1 105 ? 6.369 -7.414 -11.887 1.00 91.62 105 VAL A CA 1
ATOM 813 C C . VAL A 1 105 ? 7.044 -7.779 -13.214 1.00 91.62 105 VAL A C 1
ATOM 815 O O . VAL A 1 105 ? 7.658 -6.910 -13.830 1.00 91.62 105 VAL A O 1
ATOM 818 N N . ARG A 1 106 ? 6.905 -9.020 -13.702 1.00 91.12 106 ARG A N 1
ATOM 819 C CA . ARG A 1 106 ? 7.408 -9.428 -15.026 1.00 91.12 106 ARG A CA 1
ATOM 820 C C . ARG A 1 106 ? 6.648 -8.722 -16.147 1.00 91.12 106 ARG A C 1
ATOM 822 O O . ARG A 1 106 ? 7.282 -8.128 -17.011 1.00 91.12 106 ARG A O 1
ATOM 829 N N . GLU A 1 107 ? 5.319 -8.682 -16.080 1.00 90.12 107 GLU A N 1
ATOM 830 C CA . GLU A 1 107 ? 4.500 -7.934 -17.043 1.00 90.12 107 GLU A CA 1
ATOM 831 C C . GLU A 1 107 ? 4.819 -6.436 -17.043 1.00 90.12 107 GLU A C 1
ATOM 833 O O . GLU A 1 107 ? 4.908 -5.821 -18.103 1.00 90.12 107 GLU A O 1
ATOM 838 N N . MET A 1 108 ? 5.059 -5.841 -15.870 1.00 88.44 108 MET A N 1
ATOM 839 C CA . MET A 1 108 ? 5.483 -4.440 -15.770 1.00 88.44 108 MET A CA 1
ATOM 840 C C . MET A 1 108 ? 6.843 -4.183 -16.445 1.00 88.44 108 MET A C 1
ATOM 842 O O . MET A 1 108 ? 7.090 -3.064 -16.894 1.00 88.44 108 MET A O 1
ATOM 846 N N . ILE A 1 109 ? 7.716 -5.189 -16.552 1.00 89.19 109 ILE A N 1
ATOM 847 C CA . ILE A 1 109 ? 8.995 -5.102 -17.275 1.00 89.19 109 ILE A CA 1
ATOM 848 C C . ILE A 1 109 ? 8.780 -5.307 -18.782 1.00 89.19 109 ILE A C 1
ATOM 850 O O . ILE A 1 109 ? 9.268 -4.514 -19.589 1.00 89.19 109 ILE A O 1
ATOM 854 N N . GLU A 1 110 ? 7.992 -6.309 -19.179 1.00 88.56 110 GLU A N 1
ATOM 855 C CA . GLU A 1 110 ? 7.643 -6.575 -20.584 1.00 88.56 110 GLU A CA 1
ATOM 856 C C . GLU A 1 110 ? 6.925 -5.378 -21.240 1.00 88.56 110 GLU A C 1
ATOM 858 O O . GLU A 1 110 ? 7.245 -4.991 -22.363 1.00 88.56 110 GLU A O 1
ATOM 863 N N . GLU A 1 111 ? 6.025 -4.712 -20.511 1.00 82.25 111 GLU A N 1
ATOM 864 C CA . GLU A 1 111 ? 5.314 -3.500 -20.949 1.00 82.25 111 GLU A CA 1
ATOM 865 C C . GLU A 1 111 ? 6.153 -2.205 -20.856 1.00 82.25 111 GLU A C 1
ATOM 867 O O . GLU A 1 111 ? 5.634 -1.122 -21.143 1.00 82.25 111 GLU A O 1
ATOM 872 N N . GLN A 1 112 ? 7.439 -2.307 -20.483 1.00 80.75 112 GLN A N 1
ATOM 873 C CA . GLN A 1 112 ? 8.404 -1.202 -20.317 1.00 80.75 112 GLN A CA 1
ATOM 874 C C . GLN A 1 112 ? 7.983 -0.147 -19.275 1.00 80.75 112 GLN A C 1
ATOM 876 O O . GLN A 1 112 ? 8.308 1.036 -19.382 1.00 80.75 112 GLN A O 1
ATOM 881 N N . VAL A 1 113 ? 7.258 -0.584 -18.243 1.00 83.31 113 VAL A N 1
ATOM 882 C CA . VAL A 1 113 ? 6.748 0.252 -17.146 1.00 83.31 113 VAL A CA 1
ATOM 883 C C . VAL A 1 113 ? 7.712 0.262 -15.944 1.00 83.31 113 VAL A C 1
ATOM 885 O O . VAL A 1 113 ? 7.778 1.253 -15.217 1.00 83.31 113 VAL A O 1
ATOM 888 N N . LEU A 1 114 ? 8.503 -0.802 -15.755 1.00 83.06 114 LEU A N 1
ATOM 889 C CA . LEU A 1 114 ? 9.580 -0.906 -14.763 1.00 83.06 114 LEU A CA 1
ATOM 890 C C . LEU A 1 114 ? 10.875 -1.450 -15.406 1.00 83.06 114 LEU A C 1
ATOM 892 O O . LEU A 1 114 ? 10.811 -2.437 -16.133 1.00 83.06 114 LEU A O 1
ATOM 896 N N . PRO A 1 115 ? 12.064 -0.888 -15.111 1.00 83.94 115 PRO A N 1
ATOM 897 C CA . PRO A 1 115 ? 13.336 -1.490 -15.522 1.00 83.94 115 PRO A CA 1
ATOM 898 C C . PRO A 1 115 ? 13.608 -2.840 -14.835 1.00 83.94 115 PRO A C 1
ATOM 900 O O . PRO A 1 115 ? 13.474 -2.955 -13.614 1.00 83.94 115 PRO A O 1
ATOM 903 N N . GLU A 1 116 ? 14.081 -3.831 -15.600 1.00 86.75 116 GLU A N 1
ATOM 904 C CA . GLU A 1 116 ? 14.305 -5.219 -15.146 1.00 86.75 116 GLU A CA 1
ATOM 905 C C . GLU A 1 116 ? 15.188 -5.328 -13.891 1.00 86.75 116 GLU A C 1
ATOM 907 O O . GLU A 1 116 ? 14.909 -6.134 -13.004 1.00 86.75 116 GLU A O 1
ATOM 912 N N . ARG A 1 117 ? 16.188 -4.445 -13.742 1.00 82.06 117 ARG A N 1
ATOM 913 C CA . ARG A 1 117 ? 17.076 -4.386 -12.562 1.00 82.06 117 ARG A CA 1
ATOM 914 C C . ARG A 1 117 ? 16.338 -4.285 -11.218 1.00 82.06 117 ARG A C 1
ATOM 916 O O . ARG A 1 117 ? 16.889 -4.668 -10.191 1.00 82.06 117 ARG A O 1
ATOM 923 N N . TYR A 1 118 ? 15.098 -3.790 -11.210 1.00 86.88 118 TYR A N 1
ATOM 924 C CA . TYR A 1 118 ? 14.283 -3.664 -10.001 1.00 86.88 118 TYR A CA 1
ATOM 925 C C . TYR A 1 118 ? 13.371 -4.868 -9.727 1.00 86.88 118 TYR A C 1
ATOM 927 O O . TYR A 1 118 ? 12.742 -4.891 -8.668 1.00 86.88 118 TYR A O 1
ATOM 935 N N . GLN A 1 119 ? 13.312 -5.876 -10.611 1.00 88.88 119 GLN A N 1
ATOM 936 C CA . GLN A 1 119 ? 12.398 -7.023 -10.506 1.00 88.88 119 GLN A CA 1
ATOM 937 C C . GLN A 1 119 ? 12.418 -7.650 -9.108 1.00 88.88 119 GLN A C 1
ATOM 939 O O . GLN A 1 119 ? 11.385 -7.734 -8.443 1.00 88.88 119 GLN A O 1
ATOM 944 N N . HIS A 1 120 ? 13.606 -8.033 -8.630 1.00 88.25 120 HIS A N 1
ATOM 945 C CA . HIS A 1 120 ? 13.772 -8.667 -7.323 1.00 88.25 120 HIS A CA 1
ATOM 946 C C . HIS A 1 120 ? 13.384 -7.737 -6.161 1.00 88.25 120 HIS A C 1
ATOM 948 O O . HIS A 1 120 ? 12.790 -8.199 -5.189 1.00 88.25 120 HIS A O 1
ATOM 954 N N . HIS A 1 121 ? 13.672 -6.433 -6.261 1.00 88.00 121 HIS A N 1
ATOM 955 C CA . HIS A 1 121 ? 13.340 -5.461 -5.216 1.00 88.00 121 HIS A CA 1
ATOM 956 C C . HIS A 1 121 ? 11.824 -5.261 -5.095 1.00 88.00 121 HIS A C 1
ATOM 958 O O . HIS A 1 121 ? 11.266 -5.443 -4.016 1.00 88.00 121 HIS A O 1
ATOM 964 N N . ILE A 1 122 ? 11.144 -4.960 -6.208 1.00 90.12 122 ILE A N 1
ATOM 965 C CA . ILE A 1 122 ? 9.690 -4.743 -6.230 1.00 90.12 122 ILE A CA 1
ATOM 966 C C . ILE A 1 122 ? 8.951 -6.018 -5.813 1.00 90.12 122 ILE A C 1
ATOM 968 O O . ILE A 1 122 ? 8.083 -5.963 -4.948 1.00 90.12 122 ILE A O 1
ATOM 972 N N . THR A 1 123 ? 9.343 -7.177 -6.349 1.00 92.88 123 THR A N 1
ATOM 973 C CA . THR A 1 123 ? 8.735 -8.473 -6.002 1.00 92.88 123 THR A CA 1
ATOM 974 C C . THR A 1 123 ? 8.874 -8.777 -4.508 1.00 92.88 123 THR A C 1
ATOM 976 O O . THR A 1 123 ? 7.906 -9.179 -3.863 1.00 92.88 123 THR A O 1
ATOM 979 N N . LYS A 1 124 ? 10.054 -8.537 -3.919 1.00 91.38 124 LYS A N 1
ATOM 980 C CA . LYS A 1 124 ? 10.308 -8.688 -2.475 1.00 91.38 124 LYS A CA 1
ATOM 981 C C . LYS A 1 124 ? 9.455 -7.736 -1.630 1.00 91.38 124 LYS A C 1
ATOM 983 O O . LYS A 1 124 ? 9.021 -8.132 -0.546 1.00 91.38 124 LYS A O 1
ATOM 988 N N . GLU A 1 125 ? 9.225 -6.518 -2.114 1.00 91.81 125 GLU A N 1
ATOM 989 C CA . GLU A 1 125 ? 8.492 -5.465 -1.408 1.00 91.81 125 GLU A CA 1
ATOM 990 C C . GLU A 1 125 ? 6.969 -5.662 -1.468 1.00 91.81 125 GLU A C 1
ATOM 992 O O . GLU A 1 125 ? 6.314 -5.589 -0.430 1.00 91.81 125 GLU A O 1
ATOM 997 N N . ILE A 1 126 ? 6.411 -6.052 -2.622 1.00 90.81 126 ILE A N 1
ATOM 998 C CA . ILE A 1 126 ? 5.014 -6.519 -2.733 1.00 90.81 126 ILE A CA 1
ATOM 999 C C . ILE A 1 126 ? 4.800 -7.698 -1.776 1.00 90.81 126 ILE A C 1
ATOM 1001 O O . ILE A 1 126 ? 3.921 -7.656 -0.918 1.00 90.81 126 ILE A O 1
ATOM 1005 N N . ASN A 1 127 ? 5.680 -8.702 -1.828 1.00 92.00 127 ASN A N 1
ATOM 100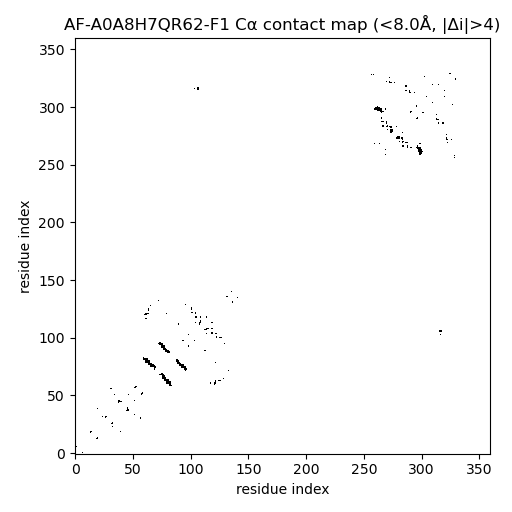6 C CA . ASN A 1 127 ? 5.663 -9.826 -0.893 1.00 92.00 127 ASN A CA 1
ATOM 1007 C C . ASN A 1 127 ? 5.833 -9.403 0.585 1.00 92.00 127 ASN A C 1
ATOM 1009 O O . ASN A 1 127 ? 5.441 -10.158 1.474 1.00 92.00 127 ASN A O 1
ATOM 1013 N N . ARG A 1 128 ? 6.424 -8.236 0.897 1.00 91.31 128 ARG A N 1
ATOM 1014 C CA . ARG A 1 128 ? 6.455 -7.693 2.269 1.00 91.31 128 ARG A CA 1
ATOM 1015 C C . ARG A 1 128 ? 5.080 -7.167 2.662 1.00 91.31 128 ARG A C 1
ATOM 1017 O O . ARG A 1 128 ? 4.567 -7.598 3.688 1.00 91.31 128 ARG A O 1
ATOM 1024 N N . ILE A 1 129 ? 4.476 -6.324 1.824 1.00 89.00 129 ILE A N 1
ATOM 1025 C CA . ILE A 1 129 ? 3.133 -5.762 2.037 1.00 89.00 129 ILE A CA 1
ATOM 1026 C C . ILE A 1 129 ? 2.112 -6.888 2.254 1.00 89.00 129 ILE A C 1
ATOM 1028 O O . ILE A 1 129 ? 1.384 -6.857 3.240 1.00 89.00 129 ILE A O 1
ATOM 1032 N N . LEU A 1 130 ? 2.136 -7.935 1.421 1.00 88.88 130 LEU A N 1
ATOM 1033 C CA . LEU A 1 130 ? 1.249 -9.101 1.552 1.00 88.88 130 LEU A CA 1
ATOM 1034 C C . LEU A 1 130 ? 1.411 -9.867 2.881 1.00 88.88 130 LEU A C 1
ATOM 1036 O O . LEU A 1 130 ? 0.452 -10.444 3.371 1.00 88.88 130 LEU A O 1
ATOM 1040 N N . ARG A 1 131 ? 2.595 -9.852 3.512 1.00 86.94 131 ARG A N 1
ATOM 1041 C CA . ARG A 1 131 ? 2.817 -10.469 4.840 1.00 86.94 131 ARG A CA 1
ATOM 1042 C C . ARG A 1 131 ? 2.524 -9.542 6.017 1.00 86.94 131 ARG A C 1
ATOM 1044 O O . ARG A 1 131 ? 2.485 -10.011 7.156 1.00 86.94 131 ARG A O 1
ATOM 1051 N N . ASP A 1 132 ? 2.413 -8.244 5.764 1.00 82.88 132 ASP A N 1
ATOM 1052 C CA . ASP A 1 132 ? 2.165 -7.228 6.784 1.00 82.88 132 ASP A CA 1
ATOM 1053 C C . ASP A 1 132 ? 0.696 -6.771 6.799 1.00 82.88 132 ASP A C 1
ATOM 1055 O O . ASP A 1 132 ? 0.253 -6.276 7.827 1.00 82.88 132 ASP A O 1
ATOM 1059 N N . ILE A 1 133 ? -0.075 -7.015 5.729 1.00 79.38 133 ILE A N 1
ATOM 1060 C CA . ILE A 1 133 ? -1.528 -6.769 5.671 1.00 79.38 133 ILE A CA 1
ATOM 1061 C C . ILE A 1 133 ? -2.355 -7.843 6.408 1.00 79.38 133 ILE A C 1
ATOM 1063 O O . ILE A 1 133 ? -3.386 -7.533 6.996 1.00 79.38 133 ILE A O 1
ATOM 1067 N N . ASP A 1 134 ? -1.862 -9.087 6.457 1.00 66.25 134 ASP A N 1
ATOM 1068 C CA . ASP A 1 134 ? -2.427 -10.179 7.274 1.00 66.25 134 ASP A CA 1
ATOM 1069 C C . ASP A 1 134 ? -2.143 -10.013 8.778 1.00 66.25 134 ASP A C 1
ATOM 1071 O O . ASP A 1 134 ? -2.707 -10.719 9.622 1.00 66.25 134 ASP A O 1
ATOM 1075 N N . LYS A 1 135 ? -1.243 -9.093 9.147 1.00 63.66 135 LYS A N 1
ATOM 1076 C CA . LYS A 1 135 ? -1.007 -8.739 10.546 1.00 63.66 135 LYS A CA 1
ATOM 1077 C C . LYS A 1 135 ? -1.964 -7.607 10.914 1.00 63.66 135 LYS A C 1
ATOM 1079 O O . LYS A 1 135 ? -1.883 -6.554 10.287 1.00 63.66 135 LYS A O 1
ATOM 1084 N N . PRO A 1 136 ? -2.791 -7.744 11.968 1.00 51.69 136 PRO A N 1
ATOM 1085 C CA . PRO A 1 136 ? -3.510 -6.593 12.496 1.00 51.69 136 PRO A CA 1
ATOM 1086 C C . PRO A 1 136 ? -2.485 -5.526 12.883 1.00 51.69 136 PRO A C 1
ATOM 1088 O O . PRO A 1 136 ? -1.520 -5.812 13.601 1.00 51.69 136 PRO A O 1
ATOM 1091 N N . THR A 1 137 ? -2.691 -4.317 12.370 1.00 55.19 137 THR A N 1
ATOM 1092 C CA . THR A 1 137 ? -1.729 -3.216 12.410 1.00 55.19 137 THR A CA 1
ATOM 1093 C C . THR A 1 137 ? -1.279 -2.958 13.849 1.00 55.19 137 THR A C 1
ATOM 1095 O O . THR A 1 137 ? -2.080 -3.059 14.780 1.00 55.19 137 THR A O 1
ATOM 1098 N N . GLU A 1 138 ? -0.035 -2.525 14.072 1.00 52.28 138 GLU A N 1
ATOM 1099 C CA . GLU A 1 138 ? 0.432 -2.147 15.420 1.00 52.28 138 GLU A CA 1
ATOM 1100 C C . GLU A 1 138 ? -0.481 -1.066 16.053 1.00 52.28 138 GLU A C 1
ATOM 1102 O O . GLU A 1 138 ? -0.759 -1.082 17.254 1.00 52.28 138 GLU A O 1
ATOM 1107 N N . SER A 1 139 ? -1.070 -0.204 15.210 1.00 50.41 139 SER A N 1
ATOM 1108 C CA . SER A 1 139 ? -2.138 0.740 15.567 1.00 50.41 139 SER A CA 1
ATOM 1109 C C . SER A 1 139 ? -3.447 0.063 16.005 1.00 50.41 139 SER A C 1
ATOM 1111 O O . SER A 1 139 ? -4.051 0.491 16.982 1.00 50.41 139 SER A O 1
ATOM 1113 N N . GLU A 1 140 ? -3.888 -1.008 15.341 1.00 53.16 140 GLU A N 1
ATOM 1114 C CA . GLU A 1 140 ? -5.111 -1.749 15.693 1.00 53.16 140 GLU A CA 1
ATOM 1115 C C . GLU A 1 140 ? -4.936 -2.570 16.971 1.00 53.16 140 GLU A C 1
ATOM 1117 O O . GLU A 1 140 ? -5.847 -2.637 17.795 1.00 53.16 140 GLU A O 1
ATOM 1122 N N . GLN A 1 141 ? -3.752 -3.143 17.192 1.00 49.31 141 GLN A N 1
ATOM 1123 C CA . GLN A 1 141 ? -3.415 -3.777 18.466 1.00 49.31 141 GLN A CA 1
ATOM 1124 C C . GLN A 1 141 ? -3.370 -2.733 19.594 1.00 49.31 141 GLN A C 1
ATOM 1126 O O . GLN A 1 141 ? -3.938 -2.959 20.666 1.00 49.31 141 GLN A O 1
ATOM 1131 N N . ALA A 1 142 ? -2.799 -1.548 19.347 1.00 55.72 142 ALA A N 1
ATOM 1132 C CA . ALA A 1 142 ? -2.843 -0.430 20.289 1.00 55.72 142 ALA A CA 1
ATOM 1133 C C . ALA A 1 142 ? -4.277 0.083 20.541 1.00 55.72 142 ALA A C 1
ATOM 1135 O O . ALA A 1 142 ? -4.625 0.378 21.685 1.00 55.72 142 ALA A O 1
ATOM 1136 N N . GLU A 1 143 ? -5.138 0.144 19.521 1.00 56.84 143 GLU A N 1
ATOM 1137 C CA . GLU A 1 143 ? -6.569 0.454 19.642 1.00 56.84 143 GLU A CA 1
ATOM 1138 C C . GLU A 1 143 ? -7.313 -0.617 20.447 1.00 56.84 143 GLU A C 1
ATOM 1140 O O . GLU A 1 143 ? -8.076 -0.283 21.350 1.00 56.84 143 GLU A O 1
ATOM 1145 N N . GLN A 1 144 ? -7.078 -1.904 20.189 1.00 53.50 144 GLN A N 1
ATOM 1146 C CA . GLN A 1 144 ? -7.720 -3.012 20.898 1.00 53.50 144 GLN A CA 1
ATOM 1147 C C . GLN A 1 144 ? -7.289 -3.055 22.374 1.00 53.50 144 GLN A C 1
ATOM 1149 O O . GLN A 1 144 ? -8.125 -3.273 23.259 1.00 53.50 144 GLN A O 1
ATOM 1154 N N . VAL A 1 145 ? -6.018 -2.749 22.665 1.00 58.66 145 VAL A N 1
ATOM 1155 C CA . VAL A 1 145 ? -5.512 -2.531 24.029 1.00 58.66 145 VAL A CA 1
ATOM 1156 C C . VAL A 1 145 ? -6.172 -1.305 24.662 1.00 58.66 145 VAL A C 1
ATOM 1158 O O . VAL A 1 145 ? -6.746 -1.444 25.743 1.00 58.66 145 VAL A O 1
ATOM 1161 N N . ARG A 1 146 ? -6.191 -0.138 23.998 1.00 56.91 146 ARG A N 1
ATOM 1162 C CA . ARG A 1 146 ? -6.878 1.079 24.482 1.00 56.91 146 ARG A CA 1
ATOM 1163 C C . ARG A 1 146 ? -8.346 0.803 24.796 1.00 56.91 146 ARG A C 1
ATOM 1165 O O . ARG A 1 146 ? -8.788 1.093 25.898 1.00 56.91 146 ARG A O 1
ATOM 1172 N N . ARG A 1 147 ? -9.085 0.173 23.883 1.00 55.84 147 ARG A N 1
ATOM 1173 C CA . ARG A 1 147 ? -10.511 -0.179 24.006 1.00 55.84 147 ARG A CA 1
ATOM 1174 C C . ARG A 1 147 ? -10.771 -1.207 25.113 1.00 55.84 147 ARG A C 1
ATOM 1176 O O . ARG A 1 147 ? -11.856 -1.226 25.689 1.00 55.84 147 ARG A O 1
ATOM 1183 N N . SER A 1 148 ? -9.775 -2.029 25.449 1.00 55.09 148 SER A N 1
ATOM 1184 C CA . SER A 1 148 ? -9.811 -2.947 26.595 1.00 55.09 148 SER A CA 1
ATOM 1185 C C . SER A 1 148 ? -9.472 -2.255 27.921 1.00 55.09 148 SER A C 1
ATOM 1187 O O . SER A 1 148 ? -10.068 -2.580 28.944 1.00 55.09 148 SER A O 1
ATOM 1189 N N . VAL A 1 149 ? -8.545 -1.290 27.924 1.00 59.44 149 VAL A N 1
ATOM 1190 C CA . VAL A 1 149 ? -8.243 -0.433 29.086 1.00 59.44 149 VAL A CA 1
ATOM 1191 C C . VAL A 1 149 ? -9.442 0.456 29.411 1.00 59.44 149 VAL A C 1
ATOM 1193 O O . VAL A 1 149 ? -9.943 0.387 30.527 1.00 59.44 149 VAL A O 1
ATOM 1196 N N . TRP A 1 150 ? -9.982 1.167 28.419 1.00 60.59 150 TRP A N 1
ATOM 1197 C CA . TRP A 1 150 ? -11.130 2.066 28.567 1.00 60.59 150 TRP A CA 1
ATOM 1198 C C . TRP A 1 150 ? -12.381 1.344 29.079 1.00 60.59 150 TRP A C 1
ATOM 1200 O O . TRP A 1 150 ? -13.143 1.916 29.853 1.00 60.59 150 TRP A O 1
ATOM 1210 N N . ARG A 1 151 ? -12.580 0.069 28.701 1.00 56.56 151 ARG A N 1
ATOM 1211 C CA . ARG A 1 151 ? -13.664 -0.755 29.257 1.00 56.56 151 ARG A CA 1
ATOM 1212 C C . ARG A 1 151 ? -13.471 -0.956 30.763 1.00 56.56 151 ARG A 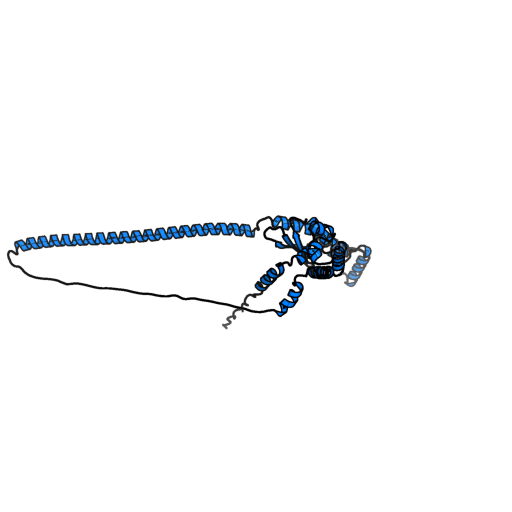C 1
ATOM 1214 O O . ARG A 1 151 ? -14.337 -0.546 31.522 1.00 56.56 151 ARG A O 1
ATOM 1221 N N . ARG A 1 152 ? -12.296 -1.438 31.195 1.00 64.88 152 ARG A N 1
ATOM 1222 C CA . ARG A 1 152 ? -11.975 -1.606 32.628 1.00 64.88 152 ARG A CA 1
ATOM 1223 C C . ARG A 1 152 ? -12.050 -0.288 33.404 1.00 64.88 152 ARG A C 1
ATOM 1225 O O . ARG A 1 152 ? -12.568 -0.276 34.510 1.00 64.88 152 ARG A O 1
ATOM 1232 N N . GLU A 1 153 ? -11.570 0.822 32.842 1.00 59.97 153 GLU A N 1
ATOM 1233 C CA . GLU A 1 153 ? -11.693 2.143 33.476 1.00 59.97 153 GLU A CA 1
ATOM 1234 C C . GLU A 1 153 ? -13.153 2.599 33.602 1.00 59.97 153 GLU A C 1
ATOM 1236 O O . GLU A 1 153 ? -13.522 3.186 34.617 1.00 59.97 153 GLU A O 1
ATOM 1241 N N . SER A 1 154 ? -13.994 2.323 32.600 1.00 63.75 154 SER A N 1
ATOM 1242 C CA . SER A 1 154 ? -15.430 2.613 32.655 1.00 63.75 154 SER A CA 1
ATOM 1243 C C . SER A 1 154 ? -16.158 1.726 33.667 1.00 63.75 154 SER A C 1
ATOM 1245 O O . SER A 1 154 ? -17.048 2.213 34.361 1.00 63.75 154 SER A O 1
ATOM 1247 N N . ASP A 1 155 ? -15.778 0.451 33.771 1.00 73.31 155 ASP A N 1
ATOM 1248 C CA . ASP A 1 155 ? -16.327 -0.491 34.748 1.00 73.31 155 ASP A CA 1
ATOM 1249 C C . ASP A 1 155 ? -15.964 -0.045 36.179 1.00 73.31 155 ASP A C 1
ATOM 1251 O O . ASP A 1 155 ? -16.850 0.101 37.019 1.00 73.31 155 ASP A O 1
ATOM 1255 N N . ILE A 1 156 ? -14.691 0.306 36.420 1.00 74.31 156 ILE A N 1
ATOM 1256 C CA . ILE A 1 156 ? -14.195 0.830 37.707 1.00 74.31 156 ILE A CA 1
ATOM 1257 C C . ILE A 1 156 ? -14.887 2.147 38.092 1.00 74.31 156 ILE A C 1
ATOM 1259 O O . ILE A 1 156 ? -15.235 2.329 39.258 1.00 74.31 156 ILE A O 1
ATOM 1263 N N . ARG A 1 157 ? -15.125 3.072 37.147 1.00 75.00 157 ARG A N 1
ATOM 1264 C CA . ARG A 1 157 ? -15.880 4.309 37.436 1.00 75.00 157 ARG A CA 1
ATOM 1265 C C . ARG A 1 157 ? -17.329 4.010 37.816 1.00 75.00 157 ARG A C 1
ATOM 1267 O O . ARG A 1 157 ? -17.788 4.509 38.836 1.00 75.00 157 ARG A O 1
ATOM 1274 N N . ASN A 1 158 ? -18.017 3.153 37.059 1.00 74.19 158 ASN A N 1
ATOM 1275 C CA . ASN A 1 158 ? -19.394 2.750 37.365 1.00 74.19 158 ASN A CA 1
ATOM 1276 C C . ASN A 1 158 ? -19.513 2.060 38.737 1.00 74.19 158 ASN A C 1
ATOM 1278 O O . ASN A 1 158 ? -20.499 2.261 39.444 1.00 74.19 158 ASN A O 1
ATOM 1282 N N . GLU A 1 159 ? -18.528 1.248 39.125 1.00 81.38 159 GLU A N 1
ATOM 1283 C CA . GLU A 1 159 ? -18.479 0.596 40.438 1.00 81.38 159 GLU A CA 1
ATOM 1284 C C . GLU A 1 159 ? -18.188 1.600 41.570 1.00 81.38 159 GLU A C 1
ATOM 1286 O O . GLU A 1 159 ? -18.843 1.566 42.616 1.00 81.38 159 GLU A O 1
ATOM 1291 N N . LEU A 1 160 ? -17.289 2.562 41.339 1.00 81.00 160 LEU A N 1
ATOM 1292 C CA . LEU A 1 160 ? -16.979 3.634 42.288 1.00 81.00 160 LEU A CA 1
ATOM 1293 C C . LEU A 1 160 ? -18.162 4.594 42.499 1.00 81.00 160 LEU A C 1
ATOM 1295 O O . LEU A 1 160 ? -18.457 4.945 43.641 1.00 81.00 160 LEU A O 1
ATOM 1299 N N . ASP A 1 161 ? -18.868 4.984 41.435 1.00 82.00 161 ASP A N 1
ATOM 1300 C CA . ASP A 1 161 ? -20.048 5.853 41.527 1.00 82.00 161 ASP A CA 1
ATOM 1301 C C . ASP A 1 161 ? -21.228 5.148 42.223 1.00 82.00 161 ASP A C 1
ATOM 1303 O O . ASP A 1 161 ? -21.914 5.773 43.033 1.00 82.00 161 ASP A O 1
ATOM 1307 N N . ARG A 1 162 ? -21.413 3.832 42.023 1.00 88.19 162 ARG A N 1
ATOM 1308 C CA . ARG A 1 162 ? -22.347 3.024 42.839 1.00 88.19 162 ARG A CA 1
ATOM 1309 C C . ARG A 1 162 ? -21.950 3.011 44.312 1.00 88.19 162 ARG A C 1
ATOM 1311 O O . ARG A 1 162 ? -22.775 3.325 45.162 1.00 88.19 162 ARG A O 1
ATOM 1318 N N . THR A 1 163 ? -20.684 2.713 44.610 1.00 87.56 163 THR A N 1
ATOM 1319 C CA . THR A 1 163 ? -20.164 2.681 45.990 1.00 87.56 163 THR A CA 1
ATOM 1320 C C . THR A 1 163 ? -20.355 4.031 46.693 1.00 87.56 163 THR A C 1
ATOM 1322 O O . THR A 1 163 ? -20.713 4.093 47.869 1.00 87.56 163 THR A O 1
ATOM 1325 N N . ARG A 1 164 ? -20.163 5.134 45.960 1.00 89.62 164 ARG A N 1
ATOM 1326 C CA . ARG A 1 164 ? -20.382 6.503 46.436 1.00 89.62 164 ARG A CA 1
ATOM 1327 C C . ARG A 1 164 ? -21.854 6.793 46.737 1.00 89.62 164 ARG A C 1
ATOM 1329 O O . ARG A 1 164 ? -22.145 7.422 47.752 1.00 89.62 164 ARG A O 1
ATOM 1336 N N . GLU A 1 165 ? -22.765 6.344 45.881 1.00 91.75 165 GLU A N 1
ATOM 1337 C CA . GLU A 1 165 ? -24.208 6.510 46.076 1.00 91.75 165 GLU A CA 1
ATOM 1338 C C . GLU A 1 165 ? -24.723 5.668 47.259 1.00 91.75 165 GLU A C 1
ATOM 1340 O O . GLU A 1 165 ? -25.446 6.172 48.118 1.00 91.75 165 GLU A O 1
ATOM 1345 N N . GLU A 1 166 ? -24.266 4.420 47.391 1.00 92.00 166 GLU A N 1
ATOM 1346 C CA . GLU A 1 166 ? -24.562 3.572 48.554 1.00 92.00 166 GLU A CA 1
ATOM 1347 C C . GLU A 1 166 ? -24.070 4.201 49.871 1.00 92.00 166 GLU A C 1
ATOM 1349 O O . GLU A 1 166 ? -24.789 4.176 50.876 1.00 92.00 166 GLU A O 1
ATOM 1354 N N . LEU A 1 167 ? -22.883 4.822 49.861 1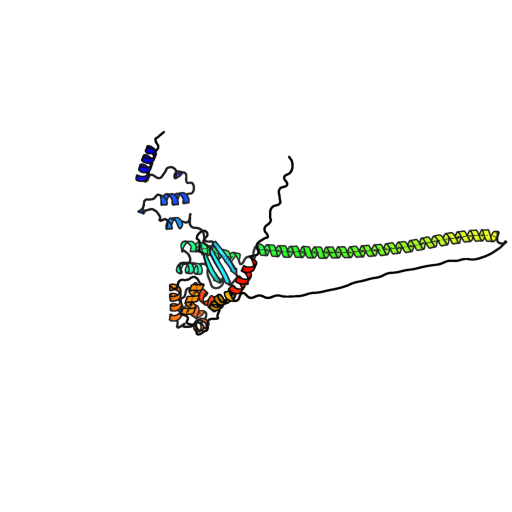.00 91.88 167 LEU A N 1
ATOM 1355 C CA . LEU A 1 167 ? -22.322 5.546 51.006 1.00 91.88 167 LEU A CA 1
ATOM 1356 C C . LEU A 1 167 ? -23.108 6.827 51.343 1.00 91.88 167 LEU A C 1
ATOM 1358 O O . LEU A 1 167 ? -23.347 7.096 52.524 1.00 91.88 167 LEU A O 1
ATOM 1362 N N . ASN A 1 168 ? -23.548 7.593 50.338 1.00 92.81 168 ASN A N 1
ATOM 1363 C CA . ASN A 1 168 ? -24.427 8.754 50.531 1.00 92.81 168 ASN A CA 1
ATOM 1364 C C . ASN A 1 168 ? -25.719 8.341 51.249 1.00 92.81 168 ASN A C 1
ATOM 1366 O O . ASN A 1 168 ? -26.040 8.883 52.306 1.00 92.81 168 ASN A O 1
ATOM 1370 N N . GLN A 1 169 ? -26.420 7.330 50.729 1.00 95.50 169 GLN A N 1
ATOM 1371 C CA . GLN A 1 169 ? -27.671 6.860 51.327 1.00 95.50 169 GLN A CA 1
ATOM 1372 C C . GLN A 1 169 ? -27.460 6.222 52.709 1.00 95.50 169 GLN A C 1
ATOM 1374 O O . GLN A 1 169 ? -28.338 6.290 53.567 1.00 95.50 169 GLN A O 1
ATOM 1379 N N . ALA A 1 170 ? -26.309 5.590 52.964 1.00 93.75 170 ALA A N 1
ATOM 1380 C CA . ALA A 1 170 ? -25.956 5.133 54.307 1.00 93.75 170 ALA A CA 1
ATOM 1381 C C . ALA A 1 170 ? -25.785 6.314 55.280 1.00 93.75 170 ALA A C 1
ATOM 1383 O O . ALA A 1 170 ? -26.293 6.257 56.398 1.00 93.75 170 ALA A O 1
ATOM 1384 N N . THR A 1 171 ? -25.138 7.394 54.836 1.00 94.00 171 THR A N 1
ATOM 1385 C CA . THR A 1 171 ? -24.924 8.620 55.623 1.00 94.00 171 THR A CA 1
ATOM 1386 C C . THR A 1 171 ? -26.245 9.333 55.933 1.00 94.00 171 THR A C 1
ATOM 1388 O O . THR A 1 171 ? -26.486 9.710 57.077 1.00 94.00 171 THR A O 1
ATOM 1391 N N . GLU A 1 172 ? -27.143 9.450 54.951 1.00 95.19 172 GLU A N 1
ATOM 1392 C CA . GLU A 1 172 ? -28.485 10.023 55.133 1.00 95.19 172 GLU A CA 1
ATOM 1393 C C . GLU A 1 172 ? -29.324 9.212 56.136 1.00 95.19 172 GLU A C 1
ATOM 1395 O O . GLU A 1 172 ? -29.916 9.775 57.059 1.00 95.19 172 GLU A O 1
ATOM 1400 N N . ARG A 1 173 ? -29.299 7.874 56.038 1.00 94.88 173 ARG A N 1
ATOM 1401 C CA . ARG A 1 173 ? -29.973 6.987 57.003 1.00 94.88 173 ARG A CA 1
ATOM 1402 C C . ARG A 1 173 ? -29.405 7.104 58.422 1.00 94.88 173 ARG A C 1
ATOM 1404 O O . ARG A 1 173 ? -30.169 6.960 59.375 1.00 94.88 173 ARG A O 1
ATOM 1411 N N . VAL A 1 174 ? -28.104 7.367 58.585 1.00 95.81 174 VAL A N 1
ATOM 1412 C CA . VAL A 1 174 ? -27.497 7.638 59.904 1.00 95.81 174 VAL A CA 1
ATOM 1413 C C . VAL A 1 174 ? -28.000 8.970 60.463 1.00 95.81 174 VAL A C 1
ATOM 1415 O O . VAL A 1 174 ? -28.516 8.976 61.577 1.00 95.81 174 VAL A O 1
ATOM 1418 N N . LEU A 1 175 ? -27.971 10.050 59.675 1.00 95.56 175 LEU A N 1
ATOM 1419 C CA . LEU A 1 175 ? -28.506 11.365 60.062 1.00 95.56 175 LEU A CA 1
ATOM 1420 C C . LEU A 1 175 ? -29.987 11.305 60.478 1.00 95.56 175 LEU A C 1
ATOM 1422 O O . LEU A 1 175 ? -30.380 11.892 61.487 1.00 95.56 175 LEU A O 1
ATOM 1426 N N . GLU A 1 176 ? -30.811 10.544 59.752 1.00 95.88 176 GLU A N 1
ATOM 1427 C CA . GLU A 1 176 ? -32.201 10.276 60.137 1.00 95.88 176 GLU A CA 1
ATOM 1428 C C . GLU A 1 176 ? -32.322 9.575 61.503 1.00 95.88 176 GLU A C 1
ATOM 1430 O O . GLU A 1 176 ? -33.261 9.842 62.256 1.00 95.88 176 GLU A O 1
ATOM 1435 N N . ILE A 1 177 ? -31.427 8.632 61.812 1.00 96.12 177 ILE A N 1
ATOM 1436 C CA . ILE A 1 177 ? -31.436 7.877 63.073 1.00 96.12 177 ILE A CA 1
ATOM 1437 C C . ILE A 1 177 ? -30.948 8.758 64.228 1.00 96.12 177 ILE A C 1
ATOM 1439 O O . ILE A 1 177 ? -31.580 8.755 65.284 1.00 96.12 177 ILE A O 1
ATOM 1443 N N . GLU A 1 178 ? -29.897 9.551 64.022 1.00 94.00 178 GLU A N 1
ATOM 1444 C CA . GLU A 1 178 ? -29.396 10.534 64.990 1.00 94.00 178 GLU A CA 1
ATOM 1445 C C . GLU A 1 178 ? -30.486 11.554 65.345 1.00 94.00 178 GLU A C 1
ATOM 1447 O O . GLU A 1 178 ? -30.834 11.698 66.517 1.00 94.00 178 GLU A O 1
ATOM 1452 N N . GLN A 1 179 ? -31.150 12.149 64.345 1.00 96.44 179 GLN A N 1
ATOM 1453 C CA . GLN A 1 179 ? -32.264 13.075 64.576 1.00 96.44 179 GLN A CA 1
ATOM 1454 C C . GLN A 1 179 ? -33.423 12.417 65.352 1.00 96.44 179 GLN A C 1
ATOM 1456 O O . GLN A 1 179 ? -34.027 13.036 66.234 1.00 96.44 179 GLN A O 1
ATOM 1461 N N . LYS A 1 180 ? -33.742 11.145 65.074 1.00 95.88 180 LYS A N 1
ATOM 1462 C CA . LYS A 1 180 ? -34.761 10.401 65.838 1.00 95.88 180 LYS A CA 1
ATOM 1463 C C . LYS A 1 180 ? -34.317 10.201 67.290 1.00 95.88 180 LYS A C 1
ATOM 1465 O O . LYS A 1 180 ? -35.115 10.468 68.191 1.00 95.88 180 LYS A O 1
ATOM 1470 N N . CYS A 1 181 ? -33.065 9.817 67.533 1.00 93.31 181 CYS A N 1
ATOM 1471 C CA . CYS A 1 181 ? -32.488 9.710 68.876 1.00 93.31 181 CYS A CA 1
ATOM 1472 C C . CYS A 1 181 ? -32.566 11.039 69.646 1.00 93.31 181 CYS A C 1
ATOM 1474 O O . CYS A 1 181 ? -33.081 11.042 70.766 1.00 93.31 181 CYS A O 1
ATOM 1476 N N . ASP A 1 182 ? -32.186 12.162 69.033 1.00 95.25 182 ASP A N 1
ATOM 1477 C CA . ASP A 1 182 ? -32.263 13.500 69.639 1.00 95.25 182 ASP A CA 1
ATOM 1478 C C . ASP A 1 182 ? -33.693 13.875 70.053 1.00 95.25 182 ASP A C 1
ATOM 1480 O O . ASP A 1 182 ? -33.916 14.418 71.142 1.00 95.25 182 ASP A O 1
ATOM 1484 N N . THR A 1 183 ? -34.699 13.558 69.226 1.00 94.12 183 THR A N 1
ATOM 1485 C CA . THR A 1 183 ? -36.108 13.809 69.588 1.00 94.12 183 THR A CA 1
ATOM 1486 C C . THR A 1 183 ? -36.588 12.911 70.731 1.00 94.12 183 THR A C 1
ATOM 1488 O O . THR A 1 183 ? -37.336 13.375 71.599 1.00 94.12 183 THR A O 1
ATOM 1491 N N . PHE A 1 184 ? -36.142 11.650 70.791 1.00 93.81 184 PHE A N 1
ATOM 1492 C CA . PHE A 1 184 ? -36.454 10.756 71.906 1.00 93.81 184 PHE A CA 1
ATOM 1493 C C . PHE A 1 184 ? -35.776 11.202 73.204 1.00 93.81 184 PHE A C 1
ATOM 1495 O O . PHE A 1 184 ? -36.445 11.225 74.241 1.00 93.81 184 PHE A O 1
ATOM 1502 N N . GLU A 1 185 ? -34.507 11.615 73.159 1.00 94.81 185 GLU A N 1
ATOM 1503 C CA . GLU A 1 185 ? -33.795 12.117 74.335 1.00 94.81 185 GLU A CA 1
ATOM 1504 C C . GLU A 1 185 ? -34.397 13.441 74.823 1.00 94.81 185 GLU A C 1
ATOM 1506 O O . GLU A 1 185 ? -34.706 13.583 76.005 1.00 94.81 185 GLU A O 1
ATOM 1511 N N . SER A 1 186 ? -34.683 14.377 73.914 1.00 95.00 186 SER A N 1
ATOM 1512 C CA . SER A 1 186 ? -35.356 15.644 74.235 1.00 95.00 186 SER A CA 1
ATOM 1513 C C . SER A 1 186 ? -36.715 15.413 74.902 1.00 95.00 186 SER A C 1
ATOM 1515 O O . SER A 1 186 ? -37.051 16.071 75.890 1.00 95.00 186 SER A O 1
ATOM 1517 N N . ARG A 1 187 ? -37.488 14.430 74.418 1.00 93.94 187 ARG A N 1
ATOM 1518 C CA . ARG A 1 187 ? -38.767 14.031 75.023 1.00 93.94 187 ARG A CA 1
ATOM 1519 C C . ARG A 1 187 ? -38.582 13.378 76.397 1.00 93.94 187 ARG A C 1
ATOM 1521 O O . ARG A 1 187 ? -39.402 13.622 77.281 1.00 93.94 187 ARG A O 1
ATOM 1528 N N . ALA A 1 188 ? -37.529 12.582 76.592 1.00 94.50 188 ALA A N 1
ATOM 1529 C CA . ALA A 1 188 ? -37.198 11.970 77.878 1.00 94.50 188 ALA A CA 1
ATOM 1530 C C . ALA A 1 188 ? -36.771 13.024 78.915 1.00 94.50 188 ALA A C 1
ATOM 1532 O O . ALA A 1 188 ? -37.360 13.078 79.994 1.00 94.50 188 ALA A O 1
ATOM 1533 N N . ARG A 1 189 ? -35.849 13.930 78.558 1.00 95.69 189 ARG A N 1
ATOM 1534 C CA . ARG A 1 189 ? -35.438 15.075 79.392 1.00 95.69 189 ARG A CA 1
ATOM 1535 C C . ARG A 1 189 ? -36.647 15.934 79.783 1.00 95.69 189 ARG A C 1
ATOM 1537 O O . ARG A 1 189 ? -36.844 16.212 80.960 1.00 95.69 189 ARG A O 1
ATOM 1544 N N . ALA A 1 190 ? -37.520 16.275 78.829 1.00 94.25 190 ALA A N 1
ATOM 1545 C CA . ALA A 1 190 ? -38.736 17.046 79.104 1.00 94.25 190 ALA A CA 1
ATOM 1546 C C . ALA A 1 190 ? -39.738 16.312 80.021 1.00 94.25 190 ALA A C 1
ATOM 1548 O O . ALA A 1 190 ? -40.446 16.957 80.799 1.00 94.25 190 ALA A O 1
ATOM 1549 N N . ALA A 1 191 ? -39.813 14.979 79.955 1.00 92.94 191 ALA A N 1
ATOM 1550 C CA . ALA A 1 191 ? -40.602 14.180 80.892 1.00 92.94 191 ALA A CA 1
ATOM 1551 C C . ALA A 1 191 ? -39.972 14.157 82.297 1.00 92.94 191 ALA A C 1
ATOM 1553 O O . ALA A 1 191 ? -40.694 14.292 83.283 1.00 92.94 191 ALA A O 1
ATOM 1554 N N . GLU A 1 192 ? -38.642 14.069 82.396 1.00 90.88 192 GLU A N 1
ATOM 1555 C CA . GLU A 1 192 ? -37.922 14.146 83.669 1.00 90.88 192 GLU A CA 1
ATOM 1556 C C . GLU A 1 192 ? -38.096 15.517 84.340 1.00 90.88 192 GLU A C 1
ATOM 1558 O O . GLU A 1 192 ? -38.405 15.574 85.528 1.00 90.88 192 GLU A O 1
ATOM 1563 N N . THR A 1 193 ? -37.984 16.622 83.590 1.00 94.50 193 THR A N 1
ATOM 1564 C CA . THR A 1 193 ? -38.253 17.976 84.106 1.00 94.50 193 THR A CA 1
ATOM 1565 C C . THR A 1 193 ? -39.669 18.072 84.670 1.00 94.50 193 THR A C 1
ATOM 1567 O O . THR A 1 193 ? -39.835 18.435 85.830 1.00 94.50 193 THR A O 1
ATOM 1570 N N . ARG A 1 194 ? -40.685 17.634 83.909 1.00 93.75 194 ARG A N 1
ATOM 1571 C CA . ARG A 1 194 ? -42.086 17.609 84.373 1.00 93.75 194 ARG A CA 1
ATOM 1572 C C . ARG A 1 194 ? -42.282 16.750 85.621 1.00 93.75 194 ARG A C 1
ATOM 1574 O O . ARG A 1 194 ? -43.084 17.118 86.470 1.00 93.75 194 ARG A O 1
ATOM 1581 N N . TYR A 1 195 ? -41.572 15.629 85.747 1.00 92.12 195 TYR A N 1
ATOM 1582 C CA . TYR A 1 195 ? -41.631 14.786 86.942 1.00 92.12 195 TYR A CA 1
ATOM 1583 C C . TYR A 1 195 ? -40.960 15.457 88.150 1.00 92.12 195 TYR A C 1
ATOM 1585 O O . TYR A 1 195 ? -41.548 15.491 89.228 1.00 92.12 195 TYR A O 1
ATOM 1593 N N . ARG A 1 196 ? -39.773 16.057 87.976 1.00 93.38 196 ARG A N 1
ATOM 1594 C CA . ARG A 1 196 ? -39.093 16.842 89.023 1.00 93.38 196 ARG A CA 1
ATOM 1595 C C . ARG A 1 196 ? -39.948 18.021 89.489 1.00 93.38 196 ARG A C 1
ATOM 1597 O O . ARG A 1 196 ? -40.059 18.241 90.692 1.00 93.38 196 ARG A O 1
ATOM 1604 N N . ASP A 1 197 ? -40.575 18.736 88.558 1.00 91.88 197 ASP A N 1
ATOM 1605 C CA . ASP A 1 197 ? -41.496 19.831 88.861 1.00 91.88 197 ASP A CA 1
ATOM 1606 C C . ASP A 1 197 ? -42.757 19.321 89.564 1.00 91.88 197 ASP A C 1
ATOM 1608 O O . ASP A 1 197 ? -43.137 19.874 90.585 1.00 91.88 197 ASP A O 1
ATOM 1612 N N . ALA A 1 198 ? -43.365 18.220 89.110 1.00 91.06 198 ALA A N 1
ATOM 1613 C CA . ALA A 1 198 ? -44.513 17.620 89.792 1.00 91.06 198 ALA A CA 1
ATOM 1614 C C . ALA A 1 198 ? -44.177 17.164 91.224 1.00 91.06 198 ALA A C 1
ATOM 1616 O O . ALA A 1 198 ? -44.993 17.350 92.120 1.00 91.06 198 ALA A O 1
ATOM 1617 N N . VAL A 1 199 ? -42.977 16.619 91.464 1.00 90.44 199 VAL A N 1
ATOM 1618 C CA . VAL A 1 199 ? -42.499 16.245 92.808 1.00 90.44 199 VAL A CA 1
ATOM 1619 C C . VAL A 1 199 ? -42.214 17.476 93.675 1.00 90.44 199 VAL A C 1
ATOM 1621 O O . VAL A 1 199 ? -42.521 17.448 94.867 1.00 90.44 199 VAL A O 1
ATOM 1624 N N . ARG A 1 200 ? -41.672 18.565 93.109 1.00 92.62 200 ARG A N 1
ATOM 1625 C CA . ARG A 1 200 ? -41.513 19.839 93.831 1.00 92.62 200 ARG A CA 1
ATOM 1626 C C . ARG A 1 200 ? -42.877 20.409 94.210 1.00 92.62 200 ARG A C 1
ATOM 1628 O O . ARG A 1 200 ? -43.122 20.641 95.386 1.00 92.62 200 ARG A O 1
ATOM 1635 N N . ASN A 1 201 ? -43.783 20.511 93.241 1.00 89.19 201 ASN A N 1
ATOM 1636 C CA . ASN A 1 201 ? -45.142 20.995 93.438 1.00 89.19 201 ASN A CA 1
ATOM 1637 C C . ASN A 1 201 ? -45.929 20.108 94.418 1.00 89.19 201 ASN A C 1
ATOM 1639 O O . ASN A 1 201 ? -46.782 20.627 95.122 1.00 89.19 201 ASN A O 1
ATOM 1643 N N . LEU A 1 202 ? -45.660 18.795 94.502 1.00 85.94 202 LEU A N 1
ATOM 1644 C CA . LEU A 1 202 ? -46.253 17.935 95.534 1.00 85.94 202 LEU A CA 1
ATOM 1645 C C . LEU A 1 202 ? -45.762 18.304 96.935 1.00 85.94 202 LEU A C 1
ATOM 1647 O O . LEU A 1 202 ? -46.583 18.386 97.836 1.00 85.94 202 LEU A O 1
ATOM 1651 N N . ARG A 1 203 ? -44.461 18.566 97.118 1.00 87.62 203 ARG A N 1
ATOM 1652 C CA . ARG A 1 203 ? -43.914 19.022 98.409 1.00 87.62 203 ARG A CA 1
ATOM 1653 C C . ARG A 1 203 ? -44.430 20.403 98.784 1.00 87.62 203 ARG A C 1
ATOM 1655 O O . ARG A 1 203 ? -44.887 20.590 99.901 1.00 87.62 203 ARG A O 1
ATOM 1662 N N . GLU A 1 204 ? -44.432 21.332 97.831 1.00 86.38 204 GLU A N 1
ATOM 1663 C CA . GLU A 1 204 ? -45.039 22.654 97.997 1.00 86.38 204 GLU A CA 1
ATOM 1664 C C . GLU A 1 204 ? -46.533 22.529 98.332 1.00 86.38 204 GLU A C 1
ATOM 1666 O O . GLU A 1 204 ? -47.014 23.273 99.172 1.00 86.38 204 GLU A O 1
ATOM 1671 N N . LEU A 1 205 ? -47.261 21.558 97.764 1.00 80.19 205 LEU A N 1
ATOM 1672 C CA . LEU A 1 205 ? -48.652 21.250 98.121 1.00 80.19 205 LEU A CA 1
ATOM 1673 C C . LEU A 1 205 ? -48.813 20.484 99.441 1.00 80.19 205 LEU A C 1
ATOM 1675 O O . LEU A 1 205 ? -49.895 20.537 100.009 1.00 80.19 205 LEU A O 1
ATOM 1679 N N . GLU A 1 206 ? -47.806 19.777 99.948 1.00 76.56 206 GLU A N 1
ATOM 1680 C CA . GLU A 1 206 ? -47.829 19.160 101.282 1.00 76.56 206 GLU A CA 1
ATOM 1681 C C . GLU A 1 206 ? -47.550 20.213 102.362 1.00 76.56 206 GLU A C 1
ATOM 1683 O O . GLU A 1 206 ? -48.294 20.304 103.339 1.00 76.56 206 GLU A O 1
ATOM 1688 N N . GLU A 1 207 ? -46.571 21.090 102.132 1.00 79.31 207 GLU A N 1
ATOM 1689 C CA . GLU A 1 207 ? -46.313 22.288 102.935 1.00 79.31 207 GLU A CA 1
ATOM 1690 C C . GLU A 1 207 ? -47.536 23.222 102.906 1.00 79.31 207 GLU A C 1
ATOM 1692 O O . GLU A 1 207 ? -48.083 23.543 103.963 1.00 79.31 207 GLU A O 1
ATOM 1697 N N . LEU A 1 208 ? -48.078 23.534 101.723 1.00 70.12 208 LEU A N 1
ATOM 1698 C CA . LEU A 1 208 ? -49.332 24.281 101.565 1.00 70.12 208 LEU A CA 1
ATOM 1699 C C . LEU A 1 208 ? -50.574 23.505 102.014 1.00 70.12 208 LEU A C 1
ATOM 1701 O O . LEU A 1 208 ? -51.613 24.119 102.157 1.00 70.12 208 LEU A O 1
ATOM 1705 N N . LYS A 1 209 ? -50.528 22.204 102.308 1.00 61.22 209 LYS A N 1
ATOM 1706 C CA . LYS A 1 209 ? -51.644 21.503 102.978 1.00 61.22 209 LYS A CA 1
ATOM 1707 C C . LYS A 1 209 ? -51.476 21.462 104.497 1.00 61.22 209 LYS A C 1
ATOM 1709 O O . LYS A 1 209 ? -52.430 21.156 105.207 1.00 61.22 209 LYS A O 1
ATOM 1714 N N . SER A 1 210 ? -50.288 21.816 104.991 1.00 55.50 210 SER A N 1
ATOM 1715 C CA . SER A 1 210 ? -50.039 22.130 106.399 1.00 55.50 210 SER A CA 1
ATOM 1716 C C . SER A 1 210 ? -50.311 23.602 106.748 1.00 55.50 210 SER A C 1
ATOM 1718 O O . SER A 1 210 ? -50.612 23.877 107.906 1.00 55.50 210 SER A O 1
ATOM 1720 N N . SER A 1 211 ? -50.280 24.524 105.771 1.00 49.66 211 SER A N 1
ATOM 1721 C CA . SER A 1 211 ? -50.661 25.938 105.952 1.00 49.66 211 SER A CA 1
ATOM 1722 C C . SER A 1 211 ? -52.016 26.312 105.332 1.00 49.66 211 SER A C 1
ATOM 1724 O O . SER A 1 211 ? -52.850 26.872 106.038 1.00 49.66 211 SER A O 1
ATOM 1726 N N . ALA A 1 212 ? -52.329 25.924 104.088 1.00 43.84 212 ALA A N 1
ATOM 1727 C CA . ALA A 1 212 ? -53.644 26.143 103.456 1.00 43.84 212 ALA A CA 1
ATOM 1728 C C . ALA A 1 212 ? -54.737 25.164 103.954 1.00 43.84 212 ALA A C 1
ATOM 1730 O O . ALA A 1 212 ? -55.550 24.627 103.200 1.00 43.84 212 ALA A O 1
ATOM 1731 N N . ALA A 1 213 ? -54.798 24.988 105.277 1.00 44.12 213 ALA A N 1
ATOM 1732 C CA . ALA A 1 213 ? -56.079 25.139 105.963 1.00 44.12 213 ALA A CA 1
ATOM 1733 C C . ALA A 1 213 ? -56.614 26.590 105.828 1.00 44.12 213 ALA A C 1
ATOM 1735 O O . ALA A 1 213 ? -57.811 26.822 105.983 1.00 44.12 213 ALA A O 1
ATOM 1736 N N . GLU A 1 214 ? -55.732 27.541 105.494 1.00 39.72 214 GLU A N 1
ATOM 1737 C CA . GLU A 1 214 ? -55.993 28.951 105.200 1.00 39.72 214 GLU A CA 1
ATOM 1738 C C . GLU A 1 214 ? -55.851 29.273 103.678 1.00 39.72 214 GLU A C 1
ATOM 1740 O O . GLU A 1 214 ? -54.748 29.396 103.153 1.00 39.72 214 GLU A O 1
ATOM 1745 N N . GLU A 1 215 ? -56.998 29.465 103.003 1.00 38.22 215 GLU A N 1
ATOM 1746 C CA . GLU A 1 215 ? -57.222 30.236 101.743 1.00 38.22 215 GLU A CA 1
ATOM 1747 C C . GLU A 1 215 ? -56.884 29.638 100.332 1.00 38.22 215 GLU A C 1
ATOM 1749 O O . GLU A 1 215 ? -56.311 28.562 100.183 1.00 38.22 215 GLU A O 1
ATOM 1754 N N . GLU A 1 216 ? -57.386 30.297 99.263 1.00 34.91 216 GLU A N 1
ATOM 1755 C CA . GLU A 1 216 ? -57.627 29.782 97.881 1.00 34.91 216 GLU A CA 1
ATOM 1756 C C . GLU A 1 216 ? -57.470 30.903 96.791 1.00 34.91 216 GLU A C 1
ATOM 1758 O O . GLU A 1 216 ? -57.598 32.069 97.158 1.00 34.91 216 GLU A O 1
ATOM 1763 N N . SER A 1 217 ? -57.270 30.588 95.471 1.00 35.25 217 SER A N 1
ATOM 1764 C CA . SER A 1 217 ? -57.888 31.264 94.256 1.00 35.25 217 SER A CA 1
ATOM 1765 C C . SER A 1 217 ? -57.032 31.625 92.967 1.00 35.25 217 SER A C 1
ATOM 1767 O O . SER A 1 217 ? -56.118 32.438 93.022 1.00 35.25 217 SER A O 1
ATOM 1769 N N . ILE A 1 218 ? -57.465 31.141 91.762 1.00 36.78 218 ILE A N 1
ATOM 1770 C CA . ILE A 1 218 ? -57.607 31.817 90.400 1.00 36.78 218 ILE A CA 1
ATOM 1771 C C . ILE A 1 218 ? -56.500 31.987 89.243 1.00 36.78 218 ILE A C 1
ATOM 1773 O O . ILE A 1 218 ? -55.616 32.827 89.317 1.00 36.78 218 ILE A O 1
ATOM 1777 N N . LYS A 1 219 ? -56.743 31.325 88.056 1.00 31.66 219 LYS A N 1
ATOM 1778 C CA . LYS A 1 219 ? -56.621 31.663 86.550 1.00 31.66 219 LYS A CA 1
ATOM 1779 C C . LYS A 1 219 ? -55.299 31.669 85.646 1.00 31.66 219 LYS A C 1
ATOM 1781 O O . LYS A 1 219 ? -54.200 31.529 86.160 1.00 31.66 219 LYS A O 1
ATOM 1786 N N . LYS A 1 220 ? -55.448 31.657 84.266 1.00 30.80 220 LYS A N 1
ATOM 1787 C CA . LYS A 1 220 ? -54.506 31.392 83.062 1.00 30.80 220 LYS A CA 1
ATOM 1788 C C . LYS A 1 220 ? -55.077 32.000 81.696 1.00 30.80 220 LYS A C 1
ATOM 1790 O O . LYS A 1 220 ? -56.117 32.632 81.904 1.00 30.80 220 LYS A O 1
ATOM 1795 N N . PRO A 1 221 ? -54.656 31.834 80.364 1.00 55.09 221 PRO A N 1
ATOM 1796 C CA . PRO A 1 221 ? -53.537 31.185 79.549 1.00 55.09 221 PRO A CA 1
ATOM 1797 C C . PRO A 1 221 ? -52.985 31.981 78.249 1.00 55.09 221 PRO A C 1
ATOM 1799 O O . PRO A 1 221 ? -53.147 33.195 78.228 1.00 55.09 221 PRO A O 1
ATOM 1802 N N . SER A 1 222 ? -52.359 31.374 77.171 1.00 36.44 222 SER A N 1
ATOM 1803 C CA . SER A 1 222 ? -51.939 31.996 75.824 1.00 36.44 222 SER A CA 1
ATOM 1804 C C . SER A 1 222 ? -51.531 31.012 74.628 1.00 36.44 222 SER A C 1
ATOM 1806 O O . SER A 1 222 ? -51.426 29.824 74.929 1.00 36.44 222 SER A O 1
ATOM 1808 N N . LEU A 1 223 ? -51.312 31.432 73.324 1.00 39.12 223 LEU A N 1
ATOM 1809 C CA . LEU A 1 223 ? -51.119 30.596 72.047 1.00 39.12 223 LEU A CA 1
ATOM 1810 C C . LEU A 1 223 ? -50.426 31.203 70.721 1.00 39.12 223 LEU A C 1
ATOM 1812 O O . LEU A 1 223 ? -50.564 32.399 70.499 1.00 39.12 223 LEU A O 1
ATOM 1816 N N . ASN A 1 224 ? -49.843 30.338 69.817 1.00 40.72 224 ASN A N 1
ATOM 1817 C CA . ASN A 1 224 ? -49.719 30.236 68.279 1.00 40.72 224 ASN A CA 1
ATOM 1818 C C . ASN A 1 224 ? -49.039 31.332 67.317 1.00 40.72 224 ASN A C 1
ATOM 1820 O O . ASN A 1 224 ? -48.758 32.404 67.834 1.00 40.72 224 ASN A O 1
ATOM 1824 N N . GLU A 1 225 ? -48.686 31.249 65.970 1.00 38.25 225 GLU A N 1
ATOM 1825 C CA . GLU A 1 225 ? -48.656 30.271 64.782 1.00 38.25 225 GLU A CA 1
ATOM 1826 C C . GLU A 1 225 ? -47.848 30.692 63.443 1.00 38.25 225 GLU A C 1
ATOM 1828 O O . GLU A 1 225 ? -47.405 31.833 63.366 1.00 38.25 225 GLU A O 1
ATOM 1833 N N . ALA A 1 226 ? -47.773 29.820 62.371 1.00 34.47 226 ALA A N 1
ATOM 1834 C CA . ALA A 1 226 ? -47.599 30.001 60.848 1.00 34.47 226 ALA A CA 1
ATOM 1835 C C . ALA A 1 226 ? -46.225 30.290 60.066 1.00 34.47 226 ALA A C 1
ATOM 1837 O O . ALA A 1 226 ? -45.259 30.643 60.730 1.00 34.47 226 ALA A O 1
ATOM 1838 N N . LEU A 1 227 ? -46.032 30.286 58.686 1.00 36.66 227 LEU A N 1
ATOM 1839 C CA . LEU A 1 227 ? -46.251 29.306 57.526 1.00 36.66 227 LEU A CA 1
ATOM 1840 C C . LEU A 1 227 ? -45.778 29.732 56.029 1.00 36.66 227 LEU A C 1
ATOM 1842 O O . LEU A 1 227 ? -46.110 30.838 55.622 1.00 36.66 227 LEU A O 1
ATOM 1846 N N . SER A 1 228 ? -45.185 28.829 55.166 1.00 37.78 228 SER A N 1
ATOM 1847 C CA . SER A 1 228 ? -45.077 28.734 53.618 1.00 37.78 228 SER A CA 1
ATOM 1848 C C . SER A 1 228 ? -44.270 29.725 52.671 1.00 37.78 228 SER A C 1
ATOM 1850 O O . SER A 1 228 ? -43.913 30.790 53.152 1.00 37.78 228 SER A O 1
ATOM 1852 N N . SER A 1 229 ? -44.009 29.565 51.314 1.00 39.03 229 SER A N 1
ATOM 1853 C CA . SER A 1 229 ? -43.703 28.453 50.299 1.00 39.03 229 SER A CA 1
ATOM 1854 C C . SER A 1 229 ? -43.493 28.925 48.768 1.00 39.03 229 SER A C 1
ATOM 1856 O O . SER A 1 229 ? -43.708 30.107 48.521 1.00 39.03 229 SER A O 1
ATOM 1858 N N . MET A 1 230 ? -43.179 28.035 47.754 1.00 33.91 230 MET A N 1
ATOM 1859 C CA . MET A 1 230 ? -43.281 28.104 46.208 1.00 33.91 230 MET A CA 1
ATOM 1860 C C . MET A 1 230 ? -42.151 28.758 45.279 1.00 33.91 230 MET A C 1
ATOM 1862 O O . MET A 1 230 ? -41.366 29.498 45.854 1.00 33.91 230 MET A O 1
ATOM 1866 N N . THR A 1 231 ? -41.926 28.682 43.903 1.00 31.62 231 THR A N 1
ATOM 1867 C CA . THR A 1 231 ? -42.155 27.875 42.590 1.00 31.62 231 THR A CA 1
ATOM 1868 C C . THR A 1 231 ? -41.508 28.617 41.315 1.00 31.62 231 THR A C 1
ATOM 1870 O O . THR A 1 231 ? -41.264 29.798 41.528 1.00 31.62 231 THR A O 1
ATOM 1873 N N . VAL A 1 232 ? -41.220 28.265 39.999 1.00 32.53 232 VAL A N 1
ATOM 1874 C CA . VAL A 1 232 ? -41.154 27.142 38.937 1.00 32.53 232 VAL A CA 1
ATOM 1875 C C . VAL A 1 232 ? -39.857 27.310 37.998 1.00 32.53 232 VAL A C 1
ATOM 1877 O O . VAL A 1 232 ? -38.863 27.649 38.624 1.00 32.53 232 VAL A O 1
ATOM 1880 N N . THR A 1 233 ? -39.576 27.175 36.641 1.00 31.08 233 THR A N 1
ATOM 1881 C CA . THR A 1 233 ? -40.109 26.914 35.208 1.00 31.08 233 THR A CA 1
ATOM 1882 C C . THR A 1 233 ? -38.883 26.729 34.179 1.00 31.08 233 THR A C 1
ATOM 1884 O O . THR A 1 233 ? -37.784 26.902 34.691 1.00 31.08 233 THR A O 1
ATOM 1887 N N . ASN A 1 234 ? -38.782 26.481 32.816 1.00 33.25 234 ASN A N 1
ATOM 1888 C CA . ASN A 1 234 ? -39.564 26.124 31.555 1.00 33.25 234 ASN A CA 1
ATOM 1889 C C . ASN A 1 234 ? -38.668 25.530 30.340 1.00 33.25 234 ASN A C 1
ATOM 1891 O O . ASN A 1 234 ? -37.652 24.918 30.647 1.00 33.25 234 ASN A O 1
ATOM 1895 N N . THR A 1 235 ? -38.986 25.649 29.000 1.00 30.78 235 THR A N 1
ATOM 1896 C CA . THR A 1 235 ? -38.481 24.812 27.806 1.00 30.78 235 THR A CA 1
ATOM 1897 C C . THR A 1 235 ? -38.226 25.480 26.376 1.00 30.78 235 THR A C 1
ATOM 1899 O O . THR A 1 235 ? -38.725 26.585 26.182 1.00 30.78 235 THR A O 1
ATOM 1902 N N . GLY A 1 236 ? -37.598 24.825 25.327 1.00 33.12 236 GLY A N 1
ATOM 1903 C CA . GLY A 1 236 ? -37.473 25.309 23.879 1.00 33.12 236 GLY A CA 1
ATOM 1904 C C . GLY A 1 236 ? -36.733 24.445 22.761 1.00 33.12 236 GLY A C 1
ATOM 1905 O O . GLY A 1 236 ? -36.173 23.409 23.098 1.00 33.12 236 GLY A O 1
ATOM 1906 N N . THR A 1 237 ? -36.748 24.833 21.444 1.00 31.92 237 THR A N 1
ATOM 1907 C CA . THR A 1 237 ? -36.179 24.163 20.182 1.00 31.92 237 THR A CA 1
ATOM 1908 C C . THR A 1 237 ? -36.277 25.088 18.896 1.00 31.92 237 THR A C 1
ATOM 1910 O O . THR A 1 237 ? -36.904 26.131 19.060 1.00 31.92 237 THR A O 1
ATOM 1913 N N . ALA A 1 238 ? -35.828 24.885 17.609 1.00 32.69 238 ALA A N 1
ATOM 1914 C CA . ALA A 1 238 ? -34.796 24.100 16.826 1.00 32.69 238 ALA A CA 1
ATOM 1915 C C . ALA A 1 238 ? -34.751 24.463 15.263 1.00 32.69 238 ALA A C 1
ATOM 1917 O O . ALA A 1 238 ? -35.618 25.215 14.828 1.00 32.69 238 ALA A O 1
ATOM 1918 N N . SER A 1 239 ? -33.835 23.870 14.429 1.00 32.31 239 SER A N 1
ATOM 1919 C CA . SER A 1 239 ? -33.831 23.686 12.906 1.00 32.31 239 SER A CA 1
ATOM 1920 C C . SER A 1 239 ? -33.433 24.850 11.910 1.00 32.31 239 SER A C 1
ATOM 1922 O O . SER A 1 239 ? -33.517 25.993 12.339 1.00 32.31 239 SER A O 1
ATOM 1924 N N . THR A 1 240 ? -33.032 24.755 10.591 1.00 29.88 240 THR A N 1
ATOM 1925 C CA . THR A 1 240 ? -32.464 23.744 9.590 1.00 29.88 240 THR A CA 1
ATOM 1926 C C . THR A 1 240 ? -32.035 24.357 8.186 1.00 29.88 240 THR A C 1
ATOM 1928 O O . THR A 1 240 ? -32.759 25.223 7.712 1.00 29.88 240 THR A O 1
ATOM 1931 N N . ASN A 1 241 ? -31.006 23.797 7.477 1.00 30.25 241 ASN A N 1
ATOM 1932 C CA . ASN A 1 241 ? -30.660 23.726 5.989 1.00 30.25 241 ASN A CA 1
ATOM 1933 C C . ASN A 1 241 ? -30.497 25.002 5.071 1.00 30.25 241 ASN A C 1
ATOM 1935 O O . ASN A 1 241 ? -31.009 26.053 5.426 1.00 30.25 241 ASN A O 1
ATOM 1939 N N . GLY A 1 242 ? -29.881 25.030 3.845 1.00 28.70 242 GLY A N 1
ATOM 1940 C CA . GLY A 1 242 ? -28.814 24.218 3.153 1.00 28.70 242 GLY A CA 1
ATOM 1941 C C . GLY A 1 242 ? -28.932 23.911 1.602 1.00 28.70 242 GLY A C 1
ATOM 1942 O O . GLY A 1 242 ? -29.790 23.097 1.278 1.00 28.70 242 GLY A O 1
ATOM 1943 N N . LEU A 1 243 ? -28.082 24.447 0.662 1.00 29.00 243 LEU A N 1
ATOM 1944 C CA . LEU A 1 243 ? -27.867 23.992 -0.779 1.00 29.00 243 LEU A CA 1
ATOM 1945 C C . LEU A 1 243 ? -26.722 24.728 -1.602 1.00 29.00 243 LEU A C 1
ATOM 1947 O O . LEU A 1 243 ? -26.231 25.731 -1.098 1.00 29.00 243 LEU A O 1
ATOM 1951 N N . ASN A 1 244 ? -26.313 24.272 -2.831 1.00 47.09 244 ASN A N 1
ATOM 1952 C CA . ASN A 1 244 ? -25.320 24.860 -3.818 1.00 47.09 244 ASN A CA 1
ATOM 1953 C C . ASN A 1 244 ? -25.405 24.256 -5.272 1.00 47.09 244 ASN A C 1
ATOM 1955 O O . ASN A 1 244 ? -25.984 23.180 -5.394 1.00 47.09 244 ASN A O 1
ATOM 1959 N N . THR A 1 245 ? -24.731 24.812 -6.319 1.00 36.91 245 THR A N 1
ATOM 1960 C CA . THR A 1 245 ? -24.312 24.067 -7.561 1.00 36.91 245 THR A CA 1
ATOM 1961 C C . THR A 1 245 ? -22.916 24.443 -8.156 1.00 36.91 245 THR A C 1
ATOM 1963 O O . THR A 1 245 ? -22.575 25.625 -8.209 1.00 36.91 245 THR A O 1
ATOM 1966 N N . PRO A 1 246 ? -22.092 23.461 -8.618 1.00 43.47 246 PRO A N 1
ATOM 1967 C CA . PRO A 1 246 ? -20.838 23.669 -9.390 1.00 43.47 246 PRO A CA 1
ATOM 1968 C C . PRO A 1 246 ? -20.849 23.145 -10.860 1.00 43.47 246 PRO A C 1
ATOM 1970 O O . PRO A 1 246 ? -19.799 22.799 -11.409 1.00 43.47 246 PRO A O 1
ATOM 1973 N N . GLU A 1 247 ? -22.022 23.070 -11.497 1.00 46.38 247 GLU A N 1
ATOM 1974 C CA . GLU A 1 247 ? -22.342 22.250 -12.694 1.00 46.38 247 GLU A CA 1
ATOM 1975 C C . GLU A 1 247 ? -21.392 22.346 -13.911 1.00 46.38 247 GLU A C 1
ATOM 1977 O O . GLU A 1 247 ? -21.250 21.380 -14.664 1.00 46.38 247 GLU A O 1
ATOM 1982 N N . GLU A 1 248 ? -20.729 23.481 -14.150 1.00 43.94 248 GLU A N 1
ATOM 1983 C CA . GLU A 1 248 ? -19.912 23.681 -15.363 1.00 43.94 248 GLU A CA 1
ATOM 1984 C C . GLU A 1 248 ? -18.629 22.834 -15.397 1.00 43.94 248 GLU A C 1
ATOM 1986 O O . GLU A 1 248 ? -18.135 22.517 -16.479 1.00 43.94 248 GLU A O 1
ATOM 1991 N N . ARG A 1 249 ? -18.097 22.422 -14.236 1.00 44.28 249 ARG A N 1
ATOM 1992 C CA . ARG A 1 249 ? -16.958 21.482 -14.171 1.00 44.28 249 ARG A CA 1
ATOM 1993 C C . ARG A 1 249 ? -17.374 20.023 -14.302 1.00 44.28 249 ARG A C 1
ATOM 1995 O O . ARG A 1 249 ? -16.578 19.207 -14.756 1.00 44.28 249 ARG A O 1
ATOM 2002 N N . GLU A 1 250 ? -18.598 19.703 -13.905 1.00 45.22 250 GLU A N 1
ATOM 2003 C CA . GLU A 1 250 ? -19.110 18.335 -13.891 1.00 45.22 250 GLU A CA 1
ATOM 2004 C C . GLU A 1 250 ? -19.309 17.811 -15.318 1.00 45.22 250 GLU A C 1
ATOM 2006 O O . GLU A 1 250 ? -18.891 16.698 -15.619 1.00 45.22 250 GLU A O 1
ATOM 2011 N N . LYS A 1 251 ? -19.791 18.661 -16.237 1.00 43.97 251 LYS A N 1
ATOM 2012 C CA . LYS A 1 251 ? -20.046 18.315 -17.651 1.00 43.97 251 LYS A CA 1
ATOM 2013 C C . LYS A 1 251 ? -18.843 17.805 -18.454 1.00 43.97 251 LYS A C 1
ATOM 2015 O O . LYS A 1 251 ? -19.040 17.107 -19.443 1.00 43.97 251 LYS A O 1
ATOM 2020 N N . LEU A 1 252 ? -17.613 18.155 -18.071 1.00 44.72 252 LEU A N 1
ATOM 2021 C CA . LEU A 1 252 ? -16.409 17.661 -18.754 1.00 44.72 252 LEU A CA 1
ATOM 2022 C C . LEU A 1 252 ? -15.975 16.279 -18.237 1.00 44.72 252 LEU A C 1
ATOM 2024 O O . LEU A 1 252 ? -15.339 15.525 -18.963 1.00 44.72 252 LEU A O 1
ATOM 2028 N N . VAL A 1 253 ? -16.335 15.947 -16.994 1.00 44.75 253 VAL A N 1
ATOM 2029 C CA . VAL A 1 253 ? -16.079 14.633 -16.388 1.00 44.75 253 VAL A CA 1
ATOM 2030 C C . VAL A 1 253 ? -17.229 13.673 -16.698 1.00 44.75 253 VAL A C 1
ATOM 2032 O O . VAL A 1 253 ? -16.984 12.503 -16.967 1.00 44.75 253 VAL A O 1
ATOM 2035 N N . SER A 1 254 ? -18.474 14.164 -16.741 1.00 44.97 254 SER A N 1
ATOM 2036 C CA . SER A 1 254 ? -19.654 13.353 -17.054 1.00 44.97 254 SER A CA 1
ATOM 2037 C C . SER A 1 254 ? -19.590 12.747 -18.451 1.00 44.97 254 SER A C 1
ATOM 2039 O O . SER A 1 254 ? -20.004 11.614 -18.614 1.00 44.97 254 SER A O 1
ATOM 2041 N N . HIS A 1 255 ? -19.008 13.435 -19.439 1.00 44.12 255 HIS A N 1
ATOM 2042 C CA . HIS A 1 255 ? -18.882 12.892 -20.797 1.00 44.12 255 HIS A CA 1
ATOM 2043 C C . HIS A 1 255 ? -17.878 11.723 -20.916 1.00 44.12 255 HIS A C 1
ATOM 2045 O O . HIS A 1 255 ? -17.865 11.016 -21.914 1.00 44.12 255 HIS A O 1
ATOM 2051 N N . ILE A 1 256 ? -17.052 11.501 -19.885 1.00 47.41 256 ILE A N 1
ATOM 2052 C CA . ILE A 1 256 ? -16.151 10.339 -19.741 1.00 47.41 256 ILE A CA 1
ATOM 2053 C C . ILE A 1 256 ? -16.779 9.288 -18.786 1.00 47.41 256 ILE A C 1
ATOM 2055 O O . ILE A 1 256 ? -16.217 8.221 -18.550 1.00 47.41 256 ILE A O 1
ATOM 2059 N N . LEU A 1 257 ? -17.958 9.588 -18.225 1.00 45.94 257 LEU A N 1
ATOM 2060 C CA . LEU A 1 257 ? -18.733 8.742 -17.309 1.00 45.94 257 LEU A CA 1
ATOM 2061 C C . LEU A 1 257 ? -20.148 8.422 -17.826 1.00 45.94 257 LEU A C 1
ATOM 2063 O O . LEU A 1 257 ? -20.908 7.771 -17.110 1.00 45.94 257 LEU A O 1
ATOM 2067 N N . ASP A 1 258 ? -20.502 8.847 -19.043 1.00 50.16 258 ASP A N 1
ATOM 2068 C CA . ASP A 1 258 ? -21.636 8.287 -19.772 1.00 50.16 258 ASP A CA 1
ATOM 2069 C C . ASP A 1 258 ? -21.358 6.782 -19.930 1.00 50.16 258 ASP A C 1
ATOM 2071 O O . ASP A 1 258 ? -20.304 6.387 -20.436 1.00 50.16 258 ASP A O 1
ATOM 2075 N N . GLU A 1 2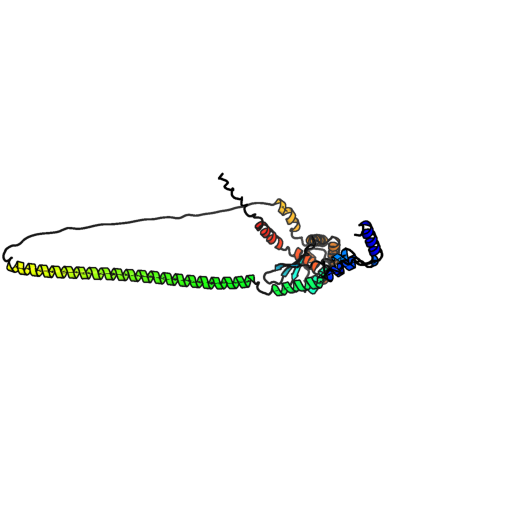59 ? -22.261 5.926 -19.446 1.00 63.44 259 GLU A N 1
ATOM 2076 C CA . GLU A 1 259 ? -22.097 4.476 -19.573 1.00 63.44 259 GLU A CA 1
ATOM 2077 C C . GLU A 1 259 ? -22.061 4.118 -21.064 1.00 63.44 259 GLU A C 1
ATOM 2079 O O . GLU A 1 259 ? -23.078 4.225 -21.749 1.00 63.44 259 GLU A O 1
ATOM 2084 N N . TYR A 1 260 ? -20.887 3.714 -21.573 1.00 74.81 260 TYR A N 1
ATOM 2085 C CA . TYR A 1 260 ? -20.717 3.308 -22.971 1.00 74.81 260 TYR A CA 1
ATOM 2086 C C . TYR A 1 260 ? -21.838 2.339 -23.366 1.00 74.81 260 TYR A C 1
ATOM 2088 O O . TYR A 1 260 ? -22.014 1.307 -22.708 1.00 74.81 260 TYR A O 1
ATOM 2096 N N . SER A 1 261 ? -22.597 2.663 -24.418 1.00 80.31 261 SER A N 1
ATOM 2097 C CA . SER A 1 261 ? -23.651 1.773 -24.924 1.00 80.31 261 SER A CA 1
ATOM 2098 C C . SER A 1 261 ? -23.020 0.468 -25.398 1.00 80.31 261 SER A C 1
ATOM 2100 O O . SER A 1 261 ? -21.865 0.470 -25.833 1.00 80.31 261 SER A O 1
ATOM 2102 N N . ASP A 1 262 ? -23.769 -0.630 -25.353 1.00 83.75 262 ASP A N 1
ATOM 2103 C CA . ASP A 1 262 ? -23.306 -1.915 -25.884 1.00 83.75 262 ASP A CA 1
ATOM 2104 C C . ASP A 1 262 ? -22.911 -1.789 -27.368 1.00 83.75 262 ASP A C 1
ATOM 2106 O O . ASP A 1 262 ? -21.893 -2.340 -27.771 1.00 83.75 262 ASP A O 1
ATOM 2110 N N . ASP A 1 263 ? -23.603 -0.931 -28.133 1.00 84.44 263 ASP A N 1
ATOM 2111 C CA . ASP A 1 263 ? -23.310 -0.583 -29.537 1.00 84.44 263 ASP A CA 1
ATOM 2112 C C . ASP A 1 263 ? -21.987 0.191 -29.769 1.00 84.44 263 ASP A C 1
ATOM 2114 O O . ASP A 1 263 ? -21.673 0.551 -30.907 1.00 84.44 263 ASP A O 1
ATOM 2118 N N . THR A 1 264 ? -21.229 0.542 -28.723 1.00 87.31 264 THR A N 1
ATOM 2119 C CA . THR A 1 264 ? -20.002 1.350 -28.871 1.00 87.31 264 THR A CA 1
ATOM 2120 C C . THR A 1 264 ? -18.891 0.527 -29.521 1.00 87.31 264 THR A C 1
ATOM 2122 O O . THR A 1 264 ? -18.552 -0.543 -29.021 1.00 87.31 264 THR A O 1
ATOM 2125 N N . ASP A 1 265 ? -18.263 1.061 -30.573 1.00 91.50 265 ASP A N 1
ATOM 2126 C CA . ASP A 1 265 ? -17.068 0.486 -31.209 1.00 91.50 265 ASP A CA 1
ATOM 2127 C C . ASP A 1 265 ? -15.931 0.235 -30.198 1.00 91.50 265 ASP A C 1
ATOM 2129 O O . ASP A 1 265 ? -15.543 1.114 -29.418 1.00 91.50 265 ASP A O 1
ATOM 2133 N N . ILE A 1 266 ? -15.365 -0.973 -30.243 1.00 92.94 266 ILE A N 1
ATOM 2134 C CA . ILE A 1 266 ? -14.322 -1.412 -29.312 1.00 92.94 266 ILE A CA 1
ATOM 2135 C C . ILE A 1 266 ? -13.034 -0.581 -29.416 1.00 92.94 266 ILE A C 1
ATOM 2137 O O . ILE A 1 266 ? -12.338 -0.398 -28.419 1.00 92.94 266 ILE A O 1
ATOM 2141 N N . GLY A 1 267 ? -12.709 -0.044 -30.594 1.00 88.88 267 GLY A N 1
ATOM 2142 C CA . GLY A 1 267 ? -11.532 0.792 -30.823 1.00 88.88 267 GLY A CA 1
ATOM 2143 C C . GLY A 1 267 ? -11.631 2.155 -30.139 1.00 88.88 267 GLY A C 1
ATOM 2144 O O . GLY A 1 267 ? -10.625 2.639 -29.613 1.00 88.88 267 GLY A O 1
ATOM 2145 N N . VAL A 1 268 ? -12.832 2.742 -30.074 1.00 87.44 268 VAL A N 1
ATOM 2146 C CA . VAL A 1 268 ? -13.103 3.959 -29.285 1.00 87.44 268 VAL A CA 1
ATOM 2147 C C . VAL A 1 268 ? -12.873 3.672 -27.800 1.00 87.44 268 VAL A C 1
ATOM 2149 O O . VAL A 1 268 ? -11.984 4.268 -27.191 1.00 87.44 268 VAL A O 1
ATOM 2152 N N . PHE A 1 269 ? -13.570 2.670 -27.252 1.00 89.88 269 PHE A N 1
ATOM 2153 C CA . PHE A 1 269 ? -13.453 2.275 -25.843 1.00 89.88 269 PHE A CA 1
ATOM 2154 C C . PHE A 1 269 ? -12.007 1.943 -25.432 1.00 89.88 269 PHE A C 1
ATOM 2156 O O . PHE A 1 269 ? -11.528 2.374 -24.384 1.00 89.88 269 PHE A O 1
ATOM 2163 N N . VAL A 1 270 ? -11.272 1.207 -26.269 1.00 91.88 270 VAL A N 1
ATOM 2164 C CA . VAL A 1 270 ? -9.866 0.861 -26.016 1.00 91.88 270 VAL A CA 1
ATOM 2165 C C . VAL A 1 270 ? -8.947 2.086 -26.087 1.00 91.88 270 VAL A C 1
ATOM 2167 O O . VAL A 1 270 ? -7.985 2.162 -25.321 1.00 91.88 270 VAL A O 1
ATOM 2170 N N . THR A 1 271 ? -9.230 3.056 -26.962 1.00 85.56 271 THR A N 1
ATOM 2171 C CA . THR A 1 271 ? -8.457 4.306 -27.050 1.00 85.56 271 THR A CA 1
ATOM 2172 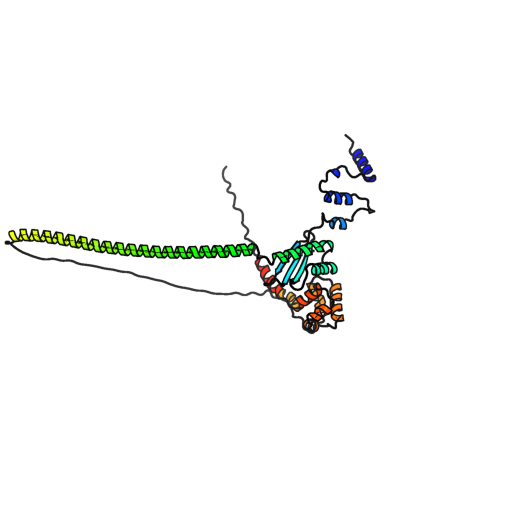C C . THR A 1 271 ? -8.616 5.133 -25.779 1.00 85.56 271 THR A C 1
ATOM 2174 O O . THR A 1 271 ? -7.613 5.539 -25.188 1.00 85.56 271 THR A O 1
ATOM 2177 N N . ASP A 1 272 ? -9.847 5.296 -25.298 1.00 80.81 272 ASP A N 1
ATOM 2178 C CA . ASP A 1 272 ? -10.122 6.001 -24.046 1.00 80.81 272 ASP A CA 1
ATOM 2179 C C . ASP A 1 272 ? -9.539 5.248 -22.836 1.00 80.81 272 ASP A C 1
ATOM 2181 O O . ASP A 1 272 ? -8.956 5.863 -21.941 1.00 80.81 272 ASP A O 1
ATOM 2185 N N . CYS A 1 273 ? -9.572 3.910 -22.846 1.00 82.88 273 CYS A N 1
ATOM 2186 C CA . CYS A 1 273 ? -8.950 3.071 -21.818 1.00 82.88 273 CYS A CA 1
ATOM 2187 C C . CYS A 1 273 ? -7.420 3.222 -21.778 1.00 82.88 273 CYS A C 1
ATOM 2189 O O . CYS A 1 273 ? -6.825 3.339 -20.701 1.00 82.88 273 CYS A O 1
ATOM 2191 N N . ALA A 1 274 ? -6.766 3.261 -22.941 1.00 78.88 274 ALA A N 1
ATOM 2192 C CA . ALA A 1 274 ? -5.332 3.508 -23.046 1.00 78.88 274 ALA A CA 1
ATOM 2193 C C . ALA A 1 274 ? -4.969 4.908 -22.523 1.00 78.88 274 ALA A C 1
ATOM 2195 O O . ALA A 1 274 ? -4.049 5.036 -21.716 1.00 78.88 274 ALA A O 1
ATOM 2196 N N . LEU A 1 275 ? -5.730 5.943 -22.897 1.00 72.50 275 LEU A N 1
ATOM 2197 C CA . LEU A 1 275 ? -5.528 7.313 -22.412 1.00 72.50 275 LEU A CA 1
ATOM 2198 C C . LEU A 1 275 ? -5.721 7.421 -20.888 1.00 72.50 275 LEU A C 1
ATOM 2200 O O . LEU A 1 275 ? -4.872 7.995 -20.201 1.00 72.50 275 LEU A O 1
ATOM 2204 N N . ALA A 1 276 ? -6.781 6.814 -20.345 1.00 68.69 276 ALA A N 1
ATOM 2205 C CA . ALA A 1 276 ? -7.065 6.773 -18.908 1.00 68.69 276 ALA A CA 1
ATOM 2206 C C . ALA A 1 276 ? -6.020 5.975 -18.100 1.00 68.69 276 ALA A C 1
ATOM 2208 O O . ALA A 1 276 ? -5.794 6.267 -16.927 1.00 68.69 276 ALA A O 1
ATOM 2209 N N . SER A 1 277 ? -5.350 5.002 -18.727 1.00 67.88 277 SER A N 1
ATOM 2210 C CA . SER A 1 277 ? -4.232 4.235 -18.149 1.00 67.88 277 SER A CA 1
ATOM 2211 C C . SER A 1 277 ? -2.842 4.786 -18.519 1.00 67.88 277 SER A C 1
ATOM 2213 O O . SER A 1 277 ? -1.833 4.108 -18.323 1.00 67.88 277 SER A O 1
ATOM 2215 N N . HIS A 1 278 ? -2.774 6.027 -19.022 1.00 70.75 278 HIS A N 1
ATOM 2216 C CA . HIS A 1 278 ? -1.547 6.736 -19.416 1.00 70.75 278 HIS A CA 1
ATOM 2217 C C . HIS A 1 278 ? -0.675 6.010 -20.468 1.00 70.75 278 HIS A C 1
ATOM 2219 O O . HIS A 1 278 ? 0.537 6.229 -20.538 1.00 70.75 278 HIS A O 1
ATOM 2225 N N . ARG A 1 279 ? -1.270 5.159 -21.314 1.00 71.81 279 ARG A N 1
ATOM 2226 C CA . ARG A 1 279 ? -0.595 4.485 -22.436 1.00 71.81 279 ARG A CA 1
ATOM 2227 C C . ARG A 1 279 ? -0.718 5.311 -23.729 1.00 71.81 279 ARG A C 1
ATOM 2229 O O . ARG A 1 279 ? -1.677 6.051 -23.935 1.00 71.81 279 ARG A O 1
ATOM 2236 N N . GLY A 1 280 ? 0.272 5.179 -24.614 1.00 75.06 280 GLY A N 1
ATOM 2237 C CA . GLY A 1 280 ? 0.279 5.830 -25.931 1.00 75.06 280 GLY A CA 1
ATOM 2238 C C . GLY A 1 280 ? -0.651 5.158 -26.950 1.00 75.06 280 GLY A C 1
ATOM 2239 O O . GLY A 1 280 ? -1.034 3.998 -26.791 1.00 75.06 280 GLY A O 1
ATOM 2240 N N . SER A 1 281 ? -0.969 5.875 -28.033 1.00 79.44 281 SER A N 1
ATOM 2241 C CA . SER A 1 281 ? -1.899 5.409 -29.077 1.00 79.44 281 SER A CA 1
ATOM 2242 C C . SER A 1 281 ? -1.482 4.077 -29.717 1.00 79.44 281 SER A C 1
ATOM 2244 O O . SER A 1 281 ? -2.344 3.267 -30.050 1.00 79.44 281 SER A O 1
ATOM 2246 N N . ASP A 1 282 ? -0.184 3.784 -29.828 1.00 81.38 282 ASP A N 1
ATOM 2247 C CA . ASP A 1 282 ? 0.309 2.514 -30.381 1.00 81.38 282 ASP A CA 1
ATOM 2248 C C . ASP A 1 282 ? -0.167 1.295 -29.570 1.00 81.38 282 ASP A C 1
ATOM 2250 O O . ASP A 1 282 ? -0.514 0.260 -30.141 1.00 81.38 282 ASP A O 1
ATOM 2254 N N . LYS A 1 283 ? -0.259 1.433 -28.238 1.00 84.25 283 LYS A N 1
ATOM 2255 C CA . LYS A 1 283 ? -0.775 0.384 -27.344 1.00 84.25 283 LYS A CA 1
ATOM 2256 C C . LYS A 1 283 ? -2.295 0.254 -27.425 1.00 84.25 283 LYS A C 1
ATOM 2258 O O . LYS A 1 283 ? -2.783 -0.870 -27.409 1.00 84.25 283 LYS A O 1
ATOM 2263 N N . ALA A 1 284 ? -3.029 1.353 -27.626 1.00 88.38 284 ALA A N 1
ATOM 2264 C CA . ALA A 1 284 ? -4.461 1.288 -27.938 1.00 88.38 284 ALA A CA 1
ATOM 2265 C C . ALA A 1 284 ? -4.720 0.466 -29.215 1.00 88.38 284 ALA A C 1
ATOM 2267 O O . ALA A 1 284 ? -5.543 -0.447 -29.215 1.00 88.38 284 ALA A O 1
ATOM 2268 N N . HIS A 1 285 ? -3.955 0.723 -30.283 1.00 91.81 285 HIS A N 1
ATOM 2269 C CA . HIS A 1 285 ? -4.047 -0.038 -31.532 1.00 91.81 285 HIS A CA 1
ATOM 2270 C C . HIS A 1 285 ? -3.636 -1.512 -31.369 1.00 91.81 285 HIS A C 1
ATOM 2272 O O . HIS A 1 285 ? -4.205 -2.377 -32.036 1.00 91.81 285 HIS A O 1
ATOM 2278 N N . GLU A 1 286 ? -2.663 -1.824 -30.504 1.00 91.88 286 GLU A N 1
ATOM 2279 C CA . GLU A 1 286 ? -2.297 -3.210 -30.183 1.00 91.88 286 GLU A CA 1
ATOM 2280 C C . GLU A 1 286 ? -3.446 -3.941 -29.469 1.00 91.88 286 GLU A C 1
ATOM 2282 O O . GLU A 1 286 ? -3.817 -5.049 -29.864 1.00 91.88 286 GLU A O 1
ATOM 2287 N N . TRP A 1 287 ? -4.031 -3.312 -28.446 1.00 93.00 287 TRP A N 1
ATOM 2288 C CA . TRP A 1 287 ? -5.111 -3.892 -27.650 1.00 93.00 287 TRP A CA 1
ATOM 2289 C C . TRP A 1 287 ? -6.394 -4.072 -28.471 1.00 93.00 287 TRP A C 1
ATOM 2291 O O . TRP A 1 287 ? -6.974 -5.157 -28.465 1.00 93.00 287 TRP A O 1
ATOM 2301 N N . ALA A 1 288 ? -6.795 -3.054 -29.241 1.00 94.00 288 ALA A N 1
ATOM 2302 C CA . ALA A 1 288 ? -7.987 -3.103 -30.087 1.00 94.00 288 ALA A CA 1
ATOM 2303 C C . ALA A 1 288 ? -7.865 -4.204 -31.148 1.00 94.00 288 ALA A C 1
ATOM 2305 O O . ALA A 1 288 ? -8.797 -4.978 -31.345 1.00 94.00 288 ALA A O 1
ATOM 2306 N N . ARG A 1 289 ? -6.681 -4.359 -31.761 1.00 94.75 289 ARG A N 1
ATOM 2307 C CA . ARG A 1 289 ? -6.421 -5.441 -32.721 1.00 94.75 289 ARG A CA 1
ATOM 2308 C C . ARG A 1 289 ? -6.497 -6.826 -32.076 1.00 94.75 289 ARG A C 1
ATOM 2310 O O . ARG A 1 289 ? -7.000 -7.747 -32.707 1.00 94.75 289 ARG A O 1
ATOM 2317 N N . LYS A 1 290 ? -6.005 -7.001 -30.843 1.00 92.81 290 LYS A N 1
ATOM 2318 C CA . LYS A 1 290 ? -6.106 -8.286 -30.121 1.00 92.81 290 LYS A CA 1
ATOM 2319 C C . LYS A 1 290 ? -7.563 -8.676 -29.851 1.00 92.81 290 LYS A C 1
ATOM 2321 O O . LYS A 1 290 ? -7.885 -9.849 -29.985 1.00 92.81 290 LYS A O 1
ATOM 2326 N N . LEU A 1 291 ? -8.426 -7.705 -29.550 1.00 94.19 291 LEU A N 1
ATOM 2327 C CA . LEU A 1 291 ? -9.867 -7.907 -29.359 1.00 94.19 291 LEU A CA 1
ATOM 2328 C C . LEU A 1 291 ? -10.586 -8.215 -30.681 1.00 94.19 291 LEU A C 1
ATOM 2330 O O . LEU A 1 291 ? -11.233 -9.251 -30.801 1.00 94.19 291 LEU A O 1
ATOM 2334 N N . GLN A 1 292 ? -10.371 -7.390 -31.708 1.00 94.00 292 GLN A N 1
ATOM 2335 C CA . GLN A 1 292 ? -10.954 -7.576 -33.045 1.00 94.00 292 GLN A CA 1
ATOM 2336 C C . GLN A 1 292 ? -10.529 -8.905 -33.699 1.00 94.00 292 GLN A C 1
ATOM 2338 O O . GLN A 1 292 ? -11.298 -9.505 -34.444 1.00 94.00 292 GLN A O 1
ATOM 2343 N N . ASN A 1 293 ? -9.331 -9.414 -33.390 1.00 94.19 293 ASN A N 1
ATOM 2344 C CA . ASN A 1 293 ? -8.875 -10.738 -33.830 1.00 94.19 293 ASN A CA 1
ATOM 2345 C C . ASN A 1 293 ? -9.661 -11.914 -33.206 1.00 94.19 293 ASN A C 1
ATOM 2347 O O . ASN A 1 293 ? -9.527 -13.031 -33.700 1.00 94.19 293 ASN A O 1
ATOM 2351 N N . GLN A 1 294 ? -10.441 -11.681 -32.144 1.00 91.38 294 GLN A N 1
ATOM 2352 C CA . GLN A 1 294 ? -11.333 -12.657 -31.497 1.00 91.38 294 GLN A CA 1
ATOM 2353 C C . GLN A 1 294 ? -12.819 -12.377 -31.805 1.00 91.38 294 GLN A C 1
ATOM 2355 O O . GLN A 1 294 ? -13.693 -12.828 -31.075 1.00 91.38 294 GLN A O 1
ATOM 2360 N N . ASP A 1 295 ? -13.100 -11.605 -32.862 1.00 90.44 295 ASP A N 1
ATOM 2361 C CA . ASP A 1 295 ? -14.443 -11.152 -33.274 1.00 90.44 295 ASP A CA 1
ATOM 2362 C C . ASP A 1 295 ? -15.167 -10.230 -32.262 1.00 90.44 295 ASP A C 1
ATOM 2364 O O . ASP A 1 295 ? -16.349 -9.937 -32.412 1.00 90.44 295 ASP A O 1
ATOM 2368 N N . ILE A 1 296 ? -14.448 -9.701 -31.261 1.00 93.56 296 ILE A N 1
ATOM 2369 C CA . ILE A 1 296 ? -14.959 -8.696 -30.314 1.00 93.56 296 ILE A CA 1
ATOM 2370 C C . ILE A 1 296 ? -14.913 -7.328 -31.008 1.00 93.56 296 ILE A C 1
ATOM 2372 O O . ILE A 1 296 ? -13.829 -6.771 -31.208 1.00 93.56 296 ILE A O 1
ATOM 2376 N N . MET A 1 297 ? -16.076 -6.785 -31.378 1.00 93.50 297 MET A N 1
ATOM 2377 C CA . MET A 1 297 ? -16.193 -5.554 -32.178 1.00 93.50 297 MET A CA 1
ATOM 2378 C C . MET A 1 297 ? -16.789 -4.380 -31.396 1.00 93.50 297 MET A C 1
ATOM 2380 O O . MET A 1 297 ? -16.557 -3.220 -31.745 1.00 93.50 297 MET A O 1
ATOM 2384 N N . THR A 1 298 ? -17.521 -4.665 -30.322 1.00 93.94 298 THR A N 1
ATOM 2385 C CA . THR A 1 298 ? -18.271 -3.687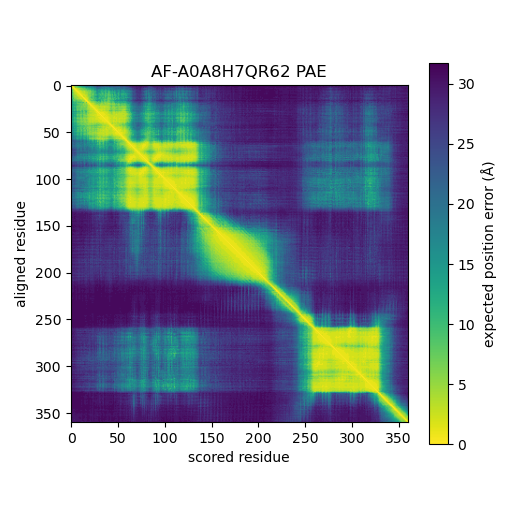 -29.533 1.00 93.94 298 THR A CA 1
ATOM 2386 C C . THR A 1 298 ? -18.019 -3.816 -28.028 1.00 93.94 298 THR A C 1
ATOM 2388 O O . THR A 1 298 ? -17.443 -4.791 -27.539 1.00 93.94 298 THR A O 1
ATOM 2391 N N . VAL A 1 299 ? -18.460 -2.813 -27.266 1.00 88.94 299 VAL A N 1
ATOM 2392 C CA . VAL A 1 299 ? -18.455 -2.846 -25.795 1.00 88.94 299 VAL A CA 1
ATOM 2393 C C . VAL A 1 299 ? -19.437 -3.888 -25.248 1.00 88.94 299 VAL A C 1
ATOM 2395 O O . VAL A 1 299 ? -19.154 -4.465 -24.199 1.00 88.94 299 VAL A O 1
ATOM 2398 N N . GLY A 1 300 ? -20.535 -4.176 -25.957 1.00 84.94 300 GLY A N 1
ATOM 2399 C CA . GLY A 1 300 ? -21.453 -5.272 -25.635 1.00 84.94 300 GLY A CA 1
ATOM 2400 C C . GLY A 1 300 ? -20.765 -6.633 -25.713 1.00 84.94 300 GLY A C 1
ATOM 2401 O O . GLY A 1 300 ? -20.742 -7.363 -24.724 1.00 84.94 300 GLY A O 1
ATOM 2402 N N . ASP A 1 301 ? -20.087 -6.918 -26.832 1.00 91.50 301 ASP A N 1
ATOM 2403 C CA . ASP A 1 301 ? -19.311 -8.158 -27.003 1.00 91.50 301 ASP A CA 1
ATOM 2404 C C . ASP A 1 301 ? -18.286 -8.333 -25.866 1.00 91.50 301 ASP A C 1
ATOM 2406 O O . ASP A 1 301 ? -18.118 -9.426 -25.334 1.00 91.50 301 ASP A O 1
ATOM 2410 N N . LEU A 1 302 ? -17.630 -7.241 -25.447 1.00 89.88 302 LEU A N 1
ATOM 2411 C CA . LEU A 1 302 ? -16.654 -7.239 -24.351 1.00 89.88 302 LEU A CA 1
ATOM 2412 C C . LEU A 1 302 ? -17.292 -7.448 -22.958 1.00 89.88 302 LEU A C 1
ATOM 2414 O O . LEU A 1 302 ? -16.610 -7.893 -22.033 1.00 89.88 302 LEU A O 1
ATOM 2418 N N . ARG A 1 303 ? -18.577 -7.115 -22.774 1.00 86.94 303 ARG A N 1
ATOM 2419 C CA . ARG A 1 303 ? -19.320 -7.320 -21.514 1.00 86.94 303 ARG A CA 1
ATOM 2420 C C . ARG A 1 303 ? -19.788 -8.762 -21.337 1.00 86.94 303 ARG A C 1
ATOM 2422 O O . ARG A 1 303 ? -19.759 -9.245 -20.206 1.00 86.94 303 ARG A O 1
ATOM 2429 N N . ASP A 1 304 ? -20.166 -9.428 -22.425 1.00 85.69 304 ASP A N 1
ATOM 2430 C CA . ASP A 1 304 ? -20.717 -10.792 -22.407 1.00 85.69 304 ASP A CA 1
ATOM 2431 C C . ASP A 1 304 ? -19.644 -11.905 -22.326 1.00 85.69 304 ASP A C 1
ATOM 2433 O O . ASP A 1 304 ? -19.977 -13.067 -22.090 1.00 85.69 304 ASP A O 1
ATOM 2437 N N . LEU A 1 305 ? -18.353 -11.568 -22.458 1.00 87.50 305 LEU A N 1
ATOM 2438 C CA . LEU A 1 305 ? -17.223 -12.503 -22.314 1.00 87.50 305 LEU A CA 1
ATOM 2439 C C . LEU A 1 305 ? -17.177 -13.202 -20.945 1.00 87.50 305 LEU A C 1
ATOM 2441 O O . LEU A 1 305 ? -17.110 -12.546 -19.897 1.00 87.50 305 LEU A O 1
ATOM 2445 N N . HIS A 1 306 ? -17.051 -14.532 -20.948 1.00 81.50 306 HIS A N 1
ATOM 2446 C CA . HIS A 1 306 ? -16.756 -15.296 -19.737 1.00 81.50 306 HIS A CA 1
ATOM 2447 C C . HIS A 1 306 ? -15.269 -15.166 -19.353 1.00 81.50 306 HIS A C 1
ATOM 2449 O O . HIS A 1 306 ? -14.410 -14.855 -20.179 1.00 81.50 306 HIS A O 1
ATOM 2455 N N . ASP A 1 307 ? -14.921 -15.421 -18.084 1.00 75.12 307 ASP A N 1
ATOM 2456 C CA . ASP A 1 307 ? -13.531 -15.289 -17.610 1.00 75.12 307 ASP A CA 1
ATOM 2457 C C . ASP A 1 307 ? -12.537 -16.244 -18.311 1.00 75.12 307 ASP A C 1
ATOM 2459 O O . ASP A 1 307 ? -11.352 -15.919 -18.394 1.00 75.12 307 ASP A O 1
ATOM 2463 N N . GLU A 1 308 ? -13.008 -17.362 -18.881 1.00 75.62 308 GLU A N 1
ATOM 2464 C CA . GLU A 1 308 ? -12.203 -18.238 -19.750 1.00 75.62 308 GLU A CA 1
ATOM 2465 C C . GLU A 1 308 ? -11.839 -17.547 -21.080 1.00 75.62 308 GLU A C 1
ATOM 2467 O O . GLU A 1 308 ? -10.675 -17.567 -21.489 1.00 75.62 308 GLU A O 1
ATOM 2472 N N . ASP A 1 309 ? -12.794 -16.858 -21.715 1.00 80.19 309 ASP A N 1
ATOM 2473 C CA . ASP A 1 309 ? -12.571 -16.122 -22.966 1.00 80.19 309 ASP A CA 1
ATOM 2474 C C . ASP A 1 309 ? -11.625 -14.936 -22.746 1.00 80.19 309 ASP A C 1
ATOM 2476 O O . ASP A 1 309 ? -10.706 -14.710 -23.534 1.00 80.19 309 ASP A O 1
ATOM 2480 N N . TRP A 1 310 ? -11.782 -14.221 -21.624 1.00 83.81 310 TRP A N 1
ATOM 2481 C CA . TRP A 1 310 ? -10.890 -13.125 -21.234 1.00 83.81 310 TRP A CA 1
ATOM 2482 C C . TRP A 1 310 ? -9.414 -13.550 -21.158 1.00 83.81 310 TRP A C 1
ATOM 2484 O O . TRP A 1 310 ? -8.541 -12.754 -21.505 1.00 83.81 310 TRP A O 1
ATOM 2494 N N . ALA A 1 311 ? -9.120 -14.784 -20.738 1.00 76.94 311 ALA A N 1
ATOM 2495 C CA . ALA A 1 311 ? -7.760 -15.325 -20.756 1.00 76.94 311 ALA A CA 1
ATOM 2496 C C . ALA A 1 311 ? -7.286 -15.689 -22.181 1.00 76.94 311 ALA A C 1
ATOM 2498 O O . ALA A 1 311 ? -6.101 -15.563 -22.495 1.00 76.94 311 ALA A O 1
ATOM 2499 N N . GLY A 1 312 ? -8.205 -16.094 -23.065 1.00 78.94 312 GLY A N 1
ATOM 2500 C CA . GLY A 1 312 ? -7.923 -16.499 -24.447 1.00 78.94 312 GLY A CA 1
ATOM 2501 C C . GLY A 1 312 ? -7.511 -15.369 -25.402 1.00 78.94 312 GLY A C 1
ATOM 2502 O O . GLY A 1 312 ? -6.831 -15.632 -26.394 1.00 78.94 312 GLY A O 1
ATOM 2503 N N . ILE A 1 313 ? -7.857 -14.108 -25.110 1.00 86.75 313 ILE A N 1
ATOM 2504 C CA . ILE A 1 313 ? -7.582 -12.958 -26.000 1.00 86.75 313 ILE A CA 1
ATOM 2505 C C . ILE A 1 313 ? -6.069 -12.712 -26.194 1.00 86.75 313 ILE A C 1
ATOM 2507 O O . ILE A 1 313 ? -5.644 -12.171 -27.220 1.00 86.75 313 ILE A O 1
ATOM 2511 N N . GLY A 1 314 ? -5.228 -13.098 -25.227 1.00 81.50 314 GLY A N 1
ATOM 2512 C CA . GLY A 1 314 ? -3.778 -12.870 -25.290 1.00 81.50 314 GLY A CA 1
ATOM 2513 C C . GLY A 1 314 ? -3.375 -11.395 -25.143 1.00 81.50 314 GLY A C 1
ATOM 2514 O O . GLY A 1 314 ? -2.356 -10.962 -25.690 1.00 81.50 314 GLY A O 1
ATOM 2515 N N . LEU A 1 315 ? -4.189 -10.604 -24.442 1.00 84.75 315 LEU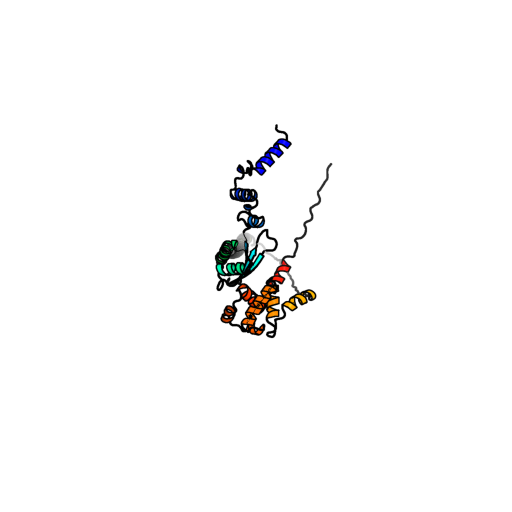 A N 1
ATOM 2516 C CA . LEU A 1 315 ? -3.801 -9.316 -23.859 1.00 84.75 315 LEU A CA 1
ATOM 2517 C C . LEU A 1 315 ? -2.917 -9.544 -22.616 1.00 84.75 315 LEU A C 1
ATOM 2519 O O . LEU A 1 315 ? -2.987 -10.602 -21.998 1.00 84.75 315 LEU A O 1
ATOM 2523 N N . THR A 1 316 ? -2.116 -8.547 -22.228 1.00 79.81 316 THR A N 1
ATOM 2524 C CA . THR A 1 316 ? -1.442 -8.533 -20.914 1.00 79.81 316 THR A CA 1
ATOM 2525 C C . THR A 1 316 ? -2.482 -8.408 -19.797 1.00 79.81 316 THR A C 1
ATOM 2527 O O . THR A 1 316 ? -3.539 -7.803 -20.005 1.00 79.81 316 THR A O 1
ATOM 2530 N N . VAL A 1 317 ? -2.210 -8.928 -18.596 1.00 73.00 317 VAL A N 1
ATOM 2531 C CA . VAL A 1 317 ? -3.119 -8.803 -17.444 1.00 73.00 317 VAL A CA 1
ATOM 2532 C C . VAL A 1 317 ? -3.302 -7.333 -17.074 1.00 73.00 317 VAL A C 1
ATOM 2534 O O . VAL A 1 317 ? -4.412 -6.941 -16.722 1.00 73.00 317 VAL A O 1
ATOM 2537 N N . PHE A 1 318 ? -2.293 -6.476 -17.278 1.00 77.62 318 PHE A N 1
ATOM 2538 C CA . PHE A 1 318 ? -2.475 -5.019 -17.203 1.00 77.62 318 PHE A CA 1
ATOM 2539 C C . PHE A 1 318 ? -3.589 -4.512 -18.139 1.00 77.62 318 PHE A C 1
ATOM 2541 O O . PHE A 1 318 ? -4.482 -3.790 -17.694 1.00 77.62 318 PHE A O 1
ATOM 2548 N N . ALA A 1 319 ? -3.562 -4.889 -19.421 1.00 82.50 319 ALA A N 1
ATOM 2549 C CA . ALA A 1 319 ? -4.551 -4.452 -20.405 1.00 82.50 319 ALA A CA 1
ATOM 2550 C C . ALA A 1 319 ? -5.946 -5.032 -20.112 1.00 82.50 319 ALA A C 1
ATOM 2552 O O . ALA A 1 319 ? -6.932 -4.294 -20.093 1.00 82.50 319 ALA A O 1
ATOM 2553 N N . LEU A 1 320 ? -6.021 -6.329 -19.787 1.00 83.06 320 LEU A N 1
ATOM 2554 C CA . LEU A 1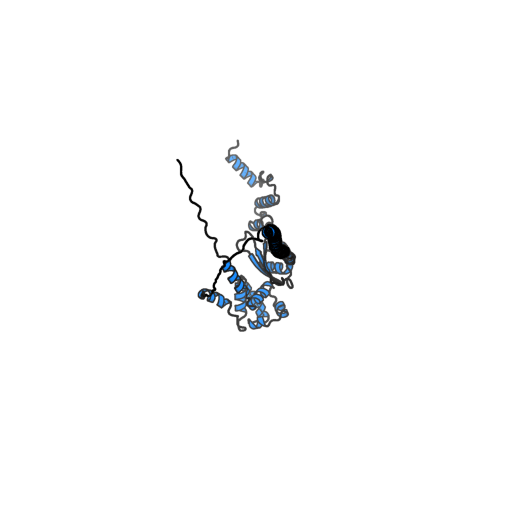 320 ? -7.246 -6.998 -19.334 1.00 83.06 320 LEU A CA 1
ATOM 2555 C C . LEU A 1 320 ? -7.851 -6.283 -18.117 1.00 83.06 320 LEU A C 1
ATOM 2557 O O . LEU A 1 320 ? -9.054 -6.031 -18.075 1.00 83.06 320 LEU A O 1
ATOM 2561 N N . ARG A 1 321 ? -7.021 -5.911 -17.137 1.00 79.31 321 ARG A N 1
ATOM 2562 C CA . ARG A 1 321 ? -7.448 -5.240 -15.905 1.00 79.31 321 ARG A CA 1
ATOM 2563 C C . ARG A 1 321 ? -7.862 -3.792 -16.139 1.00 79.31 321 ARG A C 1
ATOM 2565 O O . ARG A 1 321 ? -8.844 -3.365 -15.539 1.00 79.31 321 ARG A O 1
ATOM 2572 N N . ALA A 1 322 ? -7.177 -3.056 -17.015 1.00 80.94 322 ALA A N 1
ATOM 2573 C CA . ALA A 1 322 ? -7.568 -1.703 -17.409 1.00 80.94 322 ALA A CA 1
ATOM 2574 C C . ALA A 1 322 ? -8.961 -1.703 -18.067 1.00 80.94 322 ALA A C 1
ATOM 2576 O O . ALA A 1 322 ? -9.851 -0.972 -17.625 1.00 80.94 322 ALA A O 1
ATOM 2577 N N . LEU A 1 323 ? -9.183 -2.604 -19.031 1.00 86.00 323 LEU A N 1
ATOM 2578 C CA . LEU A 1 323 ? -10.467 -2.776 -19.715 1.00 86.00 323 LEU A CA 1
ATOM 2579 C C . LEU A 1 323 ? -11.566 -3.239 -18.742 1.00 86.00 323 LEU A C 1
ATOM 2581 O O . LEU A 1 323 ? -12.614 -2.598 -18.662 1.00 86.00 323 LEU A O 1
ATOM 2585 N N . LYS A 1 324 ? -11.318 -4.276 -17.922 1.00 81.69 324 LYS A N 1
ATOM 2586 C CA . LYS A 1 324 ? -12.272 -4.748 -16.895 1.00 81.69 324 LYS A CA 1
ATOM 2587 C C . LYS A 1 324 ? -12.588 -3.681 -15.837 1.00 81.69 324 LYS A C 1
ATOM 2589 O O . LYS A 1 324 ? -13.730 -3.611 -15.389 1.00 81.69 324 LYS A O 1
ATOM 2594 N N . ASN A 1 325 ? -11.631 -2.844 -15.422 1.00 78.00 325 ASN A N 1
ATOM 2595 C CA . ASN A 1 325 ? -11.893 -1.745 -14.482 1.00 78.00 325 ASN A CA 1
ATOM 2596 C C . ASN A 1 325 ? -12.734 -0.627 -15.123 1.00 78.00 325 ASN A C 1
ATOM 2598 O O . ASN A 1 325 ? -13.598 -0.074 -14.439 1.00 78.00 325 ASN A O 1
ATOM 2602 N N . MET A 1 326 ? -12.515 -0.312 -16.407 1.00 79.31 326 MET A N 1
ATOM 2603 C CA . MET A 1 326 ? -13.285 0.716 -17.115 1.00 79.31 326 MET A CA 1
ATOM 2604 C C . MET A 1 326 ? -14.709 0.243 -17.448 1.00 79.31 326 MET A C 1
ATOM 2606 O O . MET A 1 326 ? -15.660 0.980 -17.203 1.00 79.31 326 MET A O 1
ATOM 2610 N N . LEU A 1 327 ? -14.880 -1.017 -17.875 1.00 79.25 327 LEU A N 1
ATOM 2611 C CA . LEU A 1 327 ? -16.196 -1.655 -18.034 1.00 79.25 327 LEU A CA 1
ATOM 2612 C C . LEU A 1 327 ? -17.023 -1.630 -16.744 1.00 79.25 327 LEU A C 1
ATOM 2614 O O . LEU A 1 327 ? -18.227 -1.399 -16.784 1.00 79.25 327 LEU A O 1
ATOM 2618 N N . LYS A 1 328 ? -16.381 -1.867 -15.591 1.00 70.81 328 LYS A N 1
ATOM 2619 C CA . LYS A 1 328 ? -17.041 -1.933 -14.276 1.00 70.81 328 LYS A CA 1
ATOM 2620 C C . LYS A 1 328 ? -17.434 -0.560 -13.702 1.00 70.81 328 LYS A C 1
ATOM 2622 O O . LYS A 1 328 ? -17.822 -0.505 -12.535 1.00 70.81 328 LYS A O 1
ATOM 2627 N N . GLY A 1 329 ? -17.318 0.532 -14.473 1.00 62.75 329 GLY A N 1
ATOM 2628 C CA . GLY A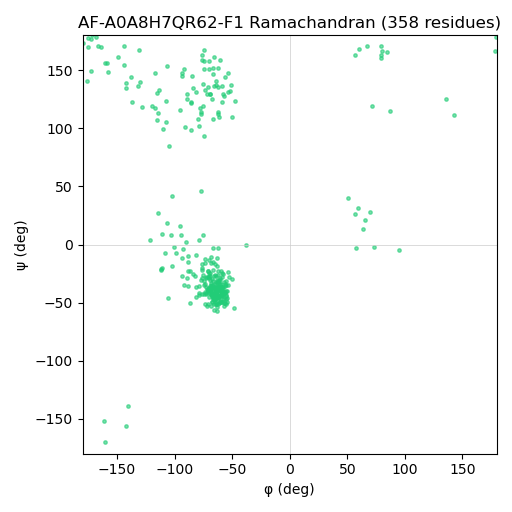 1 329 ? -17.861 1.858 -14.136 1.00 62.75 329 GLY A CA 1
ATOM 2629 C C . GLY A 1 329 ? -17.484 2.338 -12.730 1.00 62.75 329 GLY A C 1
ATOM 2630 O O . GLY A 1 329 ? -18.335 2.809 -11.970 1.00 62.75 329 GLY A O 1
ATOM 2631 N N . LYS A 1 330 ? -16.237 2.088 -12.302 1.00 48.06 330 LYS A N 1
ATOM 2632 C CA . LYS A 1 330 ? -15.919 2.024 -10.869 1.00 48.06 330 LYS A CA 1
ATOM 2633 C C . LYS A 1 330 ? -16.076 3.372 -10.150 1.00 48.06 330 LYS A C 1
ATOM 2635 O O . LYS A 1 330 ? -15.201 4.236 -10.182 1.00 48.06 330 LYS A O 1
ATOM 2640 N N . LYS A 1 331 ? -17.135 3.421 -9.331 1.00 37.72 331 LYS A N 1
ATOM 2641 C CA . LYS A 1 331 ? -17.476 4.324 -8.205 1.00 37.72 331 LYS A CA 1
ATOM 2642 C C . LYS A 1 331 ? -16.339 4.785 -7.263 1.00 37.72 331 LYS A C 1
ATOM 2644 O O . LYS A 1 331 ? -16.605 5.558 -6.347 1.00 37.72 331 LYS A O 1
ATOM 2649 N N . LEU A 1 332 ? -15.089 4.369 -7.463 1.00 38.88 332 LEU A N 1
ATOM 2650 C CA . LEU A 1 332 ? -13.926 4.802 -6.680 1.00 38.88 332 LEU A CA 1
ATOM 2651 C C . LEU A 1 332 ? -13.647 6.311 -6.825 1.00 38.88 332 LEU A C 1
ATOM 2653 O O . LEU A 1 332 ? -13.298 6.965 -5.842 1.00 38.88 332 LEU A O 1
ATOM 2657 N N . ALA A 1 333 ? -13.860 6.885 -8.016 1.00 37.72 333 ALA A N 1
ATOM 2658 C CA . ALA A 1 333 ? -13.630 8.314 -8.265 1.00 37.72 333 ALA A CA 1
ATOM 2659 C C . ALA A 1 333 ? -14.517 9.230 -7.394 1.00 37.72 333 ALA A C 1
ATOM 2661 O O . ALA A 1 333 ? -14.056 10.264 -6.907 1.00 37.72 333 ALA A O 1
ATOM 2662 N N . ALA A 1 334 ? -15.767 8.822 -7.137 1.00 35.09 334 ALA A N 1
ATOM 2663 C CA . ALA A 1 334 ? -16.709 9.576 -6.309 1.00 35.09 334 ALA A CA 1
ATOM 2664 C C . ALA A 1 334 ? -16.239 9.691 -4.846 1.00 35.09 334 ALA A C 1
ATOM 2666 O O . ALA A 1 334 ? -16.342 10.758 -4.242 1.00 35.09 334 ALA A O 1
ATOM 2667 N N . VAL A 1 335 ? -15.656 8.619 -4.295 1.00 36.59 335 VAL A N 1
ATOM 2668 C CA . VAL A 1 335 ? -15.104 8.615 -2.929 1.00 36.59 335 VAL A CA 1
ATOM 2669 C C . VAL A 1 335 ? -13.839 9.479 -2.850 1.00 36.59 335 VAL A C 1
ATOM 2671 O O . VAL A 1 335 ? -13.688 10.271 -1.919 1.00 36.59 335 VAL A O 1
ATOM 2674 N N . GLN A 1 336 ? -12.951 9.402 -3.851 1.00 38.84 336 GLN A N 1
ATOM 2675 C CA . GLN A 1 336 ? -11.715 10.197 -3.860 1.00 38.84 336 GLN A CA 1
ATOM 2676 C C . GLN A 1 336 ? -11.969 11.714 -3.939 1.00 38.84 336 GLN A C 1
ATOM 2678 O O . GLN A 1 336 ? -11.281 12.478 -3.257 1.00 38.84 336 GLN A O 1
ATOM 2683 N N . LEU A 1 337 ? -12.972 12.161 -4.704 1.00 37.62 337 LEU A N 1
ATOM 2684 C CA . LEU A 1 337 ? -13.317 13.586 -4.804 1.00 37.62 337 LEU A CA 1
ATOM 2685 C C . LEU A 1 337 ? -13.872 14.167 -3.495 1.00 37.62 337 LEU A C 1
ATOM 2687 O O . LEU A 1 337 ? -13.571 15.316 -3.165 1.00 37.62 337 LEU A O 1
ATOM 2691 N N . GLN A 1 338 ? -14.628 13.384 -2.719 1.00 35.69 338 GLN A N 1
ATOM 2692 C CA . GLN A 1 338 ? -15.186 13.860 -1.450 1.00 35.69 338 GLN A CA 1
ATOM 2693 C C . GLN A 1 338 ? -14.134 13.917 -0.326 1.00 35.69 338 GLN A C 1
ATOM 2695 O O . GLN A 1 338 ? -14.204 14.797 0.532 1.00 35.69 338 GLN A O 1
ATOM 2700 N N . GLN A 1 339 ? -13.109 13.056 -0.365 1.00 37.56 339 GLN A N 1
ATOM 2701 C CA . GLN A 1 339 ? -12.013 13.080 0.610 1.00 37.56 339 GLN A CA 1
ATOM 2702 C C . GLN A 1 339 ? -11.041 14.259 0.391 1.00 37.56 339 GLN A C 1
ATOM 2704 O O . GLN A 1 339 ? -10.524 14.818 1.359 1.00 37.56 339 GLN A O 1
ATOM 2709 N N . GLN A 1 340 ? -10.795 14.677 -0.859 1.00 37.75 340 GLN A N 1
ATOM 2710 C CA . GLN A 1 340 ? -9.819 15.740 -1.157 1.00 37.75 340 GLN A CA 1
ATOM 2711 C C . GLN A 1 340 ? -10.260 17.146 -0.714 1.00 37.75 340 GLN A C 1
ATOM 2713 O O . GLN A 1 340 ? -9.403 17.954 -0.356 1.00 37.75 340 GLN A O 1
ATOM 2718 N N . GLN A 1 341 ? -11.565 17.444 -0.658 1.00 37.25 341 GLN A N 1
ATOM 2719 C CA . GLN A 1 341 ? -12.051 18.752 -0.181 1.00 37.25 341 GLN A CA 1
ATOM 2720 C C . GLN A 1 341 ? -11.938 18.938 1.345 1.00 37.25 341 GLN A C 1
ATOM 2722 O O . GLN A 1 341 ? -11.992 20.068 1.827 1.00 37.25 341 GLN A O 1
ATOM 2727 N N . ALA A 1 342 ? -11.737 17.864 2.118 1.00 35.56 342 ALA A N 1
ATOM 2728 C CA . ALA A 1 342 ? -11.581 17.952 3.573 1.00 35.56 342 ALA A CA 1
ATOM 2729 C C . ALA A 1 342 ? -10.201 18.489 4.011 1.00 35.56 342 ALA A C 1
ATOM 2731 O O . ALA A 1 342 ? -10.087 19.085 5.080 1.00 35.56 342 ALA A O 1
ATOM 2732 N N . ASN A 1 343 ? -9.161 18.319 3.185 1.00 40.56 343 ASN A N 1
ATOM 2733 C CA . ASN A 1 343 ? -7.777 18.680 3.529 1.00 40.56 343 ASN A CA 1
ATOM 2734 C C . ASN A 1 343 ? -7.377 20.124 3.164 1.00 40.56 343 ASN A C 1
ATOM 2736 O O . ASN A 1 343 ? -6.234 20.514 3.394 1.00 40.56 343 ASN A O 1
ATOM 2740 N N . SER A 1 344 ? -8.289 20.941 2.627 1.00 37.81 344 SER A N 1
ATOM 2741 C CA . SER A 1 344 ? -8.025 22.342 2.257 1.00 37.81 344 SER A CA 1
ATOM 2742 C C . SER A 1 344 ? -8.581 23.360 3.266 1.00 37.81 344 SER A C 1
ATOM 2744 O O . SER A 1 344 ? -9.131 24.388 2.872 1.00 37.81 344 SER A O 1
ATOM 2746 N N . ILE A 1 345 ? -8.433 23.092 4.569 1.00 39.12 345 ILE A N 1
ATOM 2747 C CA . ILE A 1 345 ? -8.692 24.066 5.644 1.00 39.12 345 ILE A CA 1
ATOM 2748 C C . ILE A 1 345 ? -7.356 24.457 6.284 1.00 39.12 345 ILE A C 1
ATOM 2750 O O . ILE A 1 345 ? -6.809 23.738 7.120 1.00 39.12 345 ILE A O 1
ATOM 2754 N N . SER A 1 346 ? -6.821 25.609 5.880 1.00 42.12 346 SER A N 1
ATOM 2755 C CA . SER A 1 346 ? -5.574 26.159 6.422 1.00 42.12 346 SER A CA 1
ATOM 2756 C C . SER A 1 346 ? -5.706 26.508 7.915 1.00 42.12 346 SER A C 1
ATOM 2758 O O . SER A 1 346 ? -6.726 27.080 8.310 1.00 42.12 346 SER A O 1
ATOM 2760 N N . PRO A 1 347 ? -4.681 26.257 8.753 1.00 37.59 347 PRO A N 1
ATOM 2761 C CA . PRO A 1 347 ? -4.682 26.720 10.137 1.00 37.59 347 PRO A CA 1
ATOM 2762 C C . PRO A 1 347 ? -4.617 28.260 10.204 1.00 37.59 347 PRO A C 1
ATOM 2764 O O . PRO A 1 347 ? -3.974 28.884 9.355 1.00 37.59 347 PRO A O 1
ATOM 2767 N N . PRO A 1 348 ? -5.248 28.901 11.207 1.00 38.09 348 PRO A N 1
ATOM 2768 C CA . PRO A 1 348 ? -5.271 30.356 11.320 1.00 38.09 348 PRO A CA 1
ATOM 2769 C C . PRO A 1 348 ? -3.889 30.924 11.675 1.00 38.09 348 PRO A C 1
ATOM 2771 O O . PRO A 1 348 ? -3.250 30.503 12.641 1.00 38.09 348 PRO A O 1
ATOM 2774 N N . THR A 1 349 ? -3.448 31.921 10.909 1.00 36.69 349 THR A N 1
ATOM 2775 C CA . THR A 1 349 ? -2.146 32.582 11.062 1.00 36.69 349 THR A CA 1
ATOM 2776 C C . THR A 1 349 ? -2.024 33.285 12.417 1.00 36.69 349 THR A C 1
ATOM 2778 O O . THR A 1 349 ? -2.683 34.296 12.657 1.00 36.69 349 THR A O 1
ATOM 2781 N N . GLN A 1 350 ? -1.148 32.797 13.299 1.00 37.59 350 GLN A N 1
ATOM 2782 C CA . GLN A 1 350 ? -0.842 33.482 14.557 1.00 37.59 350 GLN A CA 1
ATOM 2783 C C . GLN A 1 350 ? 0.097 34.671 14.310 1.00 37.59 350 GLN A C 1
ATOM 2785 O O . GLN A 1 350 ? 1.254 34.502 13.931 1.00 37.59 350 GLN A O 1
ATOM 2790 N N . SER A 1 351 ? -0.401 35.886 14.539 1.00 42.84 351 SER A N 1
ATOM 2791 C CA . SER A 1 351 ? 0.400 37.114 14.538 1.00 42.84 351 SER A CA 1
ATOM 2792 C C . SER A 1 351 ? 1.251 37.228 15.817 1.00 42.84 351 SER A C 1
ATOM 2794 O O . SER A 1 351 ? 0.720 36.976 16.902 1.00 42.84 351 SER A O 1
ATOM 2796 N N . PRO A 1 352 ? 2.528 37.649 15.738 1.00 46.38 352 PRO A N 1
ATOM 2797 C CA . PRO A 1 352 ? 3.394 37.780 16.910 1.00 46.38 352 PRO A CA 1
ATOM 2798 C C . PRO A 1 352 ? 2.977 38.951 17.825 1.00 46.38 352 PRO A C 1
ATOM 2800 O O . PRO A 1 352 ? 2.436 39.948 17.339 1.00 46.38 352 PRO A O 1
ATOM 2803 N N . PRO A 1 353 ? 3.242 38.870 19.144 1.00 48.59 353 PRO A N 1
ATOM 2804 C CA . PRO A 1 353 ? 2.915 39.933 20.092 1.00 48.59 353 PRO A CA 1
ATOM 2805 C C . PRO A 1 353 ? 3.866 41.143 19.970 1.00 48.59 353 PRO A C 1
ATOM 2807 O O . PRO A 1 353 ? 5.037 40.974 19.623 1.00 48.59 353 PRO A O 1
ATOM 2810 N N . PRO A 1 354 ? 3.407 42.367 20.298 1.00 44.84 354 PRO A N 1
ATOM 2811 C CA . PRO A 1 354 ? 4.249 43.561 20.280 1.00 44.84 354 PRO A CA 1
ATOM 2812 C C . PRO A 1 354 ? 5.272 43.559 21.427 1.00 44.84 354 PRO A C 1
ATOM 2814 O O . PRO A 1 354 ? 4.940 43.294 22.582 1.00 44.84 354 PRO A O 1
ATOM 2817 N N . SER A 1 355 ? 6.520 43.916 21.121 1.00 44.75 355 SER A N 1
ATOM 2818 C CA . SER A 1 355 ? 7.607 44.026 22.099 1.00 44.75 355 SER A CA 1
ATOM 2819 C C . SER A 1 355 ? 7.476 45.285 22.964 1.00 44.75 355 SER A C 1
ATOM 2821 O O . SER A 1 355 ? 7.543 46.405 22.455 1.00 44.75 355 SER A O 1
ATOM 2823 N N . SER A 1 356 ? 7.339 45.116 24.280 1.00 39.91 356 SER A N 1
ATOM 2824 C CA . SER A 1 356 ? 7.271 46.222 25.244 1.00 39.91 356 SER A CA 1
ATOM 2825 C C . SER A 1 356 ? 8.644 46.867 25.481 1.00 39.91 356 SER A C 1
ATOM 2827 O O . SER A 1 356 ? 9.404 46.423 26.338 1.00 39.91 356 SER A O 1
ATOM 2829 N N . SER A 1 357 ? 8.959 47.933 24.744 1.00 35.72 357 SER A N 1
ATOM 2830 C CA . SER A 1 357 ? 10.162 48.752 24.962 1.00 35.72 357 SER A CA 1
ATOM 2831 C C . SER A 1 357 ? 9.848 49.973 25.830 1.00 35.72 357 SER A C 1
ATOM 2833 O O . SER A 1 357 ? 9.091 50.847 25.417 1.00 35.72 357 SER A O 1
ATOM 2835 N N . SER A 1 358 ? 10.440 50.050 27.024 1.00 42.28 358 SER A N 1
ATOM 2836 C CA . SER A 1 358 ? 10.402 51.229 27.899 1.00 42.28 358 SER A CA 1
ATOM 2837 C C . SER A 1 358 ? 11.582 51.190 28.874 1.00 42.28 358 SER A C 1
ATOM 2839 O O . SER A 1 358 ? 11.950 50.103 29.315 1.00 42.28 358 SER A O 1
ATOM 2841 N N . ILE A 1 359 ? 12.094 52.368 29.260 1.00 41.75 359 ILE A N 1
ATOM 2842 C CA . ILE A 1 359 ? 13.347 52.594 30.016 1.00 41.75 359 ILE A CA 1
ATOM 2843 C C . ILE A 1 359 ? 14.586 52.297 29.132 1.00 41.75 359 ILE A C 1
ATOM 2845 O O . ILE A 1 359 ? 14.747 51.175 28.662 1.00 41.75 359 ILE A O 1
ATOM 2849 N N . ALA A 1 360 ? 15.490 53.241 28.847 1.00 39.78 360 ALA A N 1
ATOM 2850 C CA . ALA A 1 360 ? 15.744 54.563 29.446 1.00 39.78 360 ALA A CA 1
ATOM 2851 C C . ALA A 1 360 ? 15.737 55.705 28.412 1.00 39.78 360 ALA A C 1
ATOM 2853 O O . ALA A 1 360 ? 16.094 55.434 27.244 1.00 39.78 360 ALA A O 1
#

Solvent-accessible surface area (backbone atoms only — not comparable to full-atom values): 22220 Å² total; per-residue (Å²): 135,81,59,68,68,61,50,56,52,54,47,56,56,32,58,78,66,70,54,76,61,83,67,60,83,69,57,84,50,67,64,63,42,50,53,53,50,38,72,68,42,55,84,94,70,33,69,50,79,64,58,53,53,63,32,77,93,61,38,68,75,63,45,76,43,82,78,49,65,45,99,82,59,43,45,32,32,38,32,41,38,39,67,96,44,92,86,55,60,51,75,47,76,47,37,71,86,82,54,51,50,74,54,57,48,46,50,34,33,76,73,70,74,40,68,69,92,42,42,70,58,54,30,53,44,51,54,44,52,64,64,52,69,79,39,79,45,75,67,52,53,51,47,54,49,48,59,53,49,53,47,55,53,50,52,52,49,56,52,50,55,48,54,50,51,55,49,50,56,52,51,52,55,46,53,56,49,51,54,50,50,52,53,53,49,52,52,50,53,55,49,51,50,53,48,55,48,51,54,49,52,47,50,54,49,50,54,41,58,74,54,46,83,61,81,88,92,92,94,90,90,94,90,95,91,93,89,96,92,96,96,96,94,92,94,94,91,87,92,85,92,93,92,90,87,72,65,84,66,48,61,72,54,44,74,76,61,57,79,79,50,46,87,35,50,31,57,59,57,32,40,55,45,22,53,77,68,74,43,55,72,71,56,19,55,52,53,30,50,41,39,46,74,70,74,36,57,25,44,37,54,64,66,73,55,50,77,71,55,66,64,68,51,72,65,54,69,69,56,52,48,49,51,54,48,60,74,61,67,61,69,62,62,64,56,54,59,64,58,59,67,69,77,76,71,79,80,83,84,84,78,83,81,86,81,90,84,76,88,134

Mean predicted aligned error: 21.6 Å

Organism: NCBI:txid64648

Nearest PDB structures (foldseek):
  6elm-assembly1_A  TM=7.956E-01  e=5.801E-03  Homo sapiens
  5g3q-assembly2_B  TM=8.428E-01  e=3.223E-02  Homo sapiens
  5g3q-assembly1_A  TM=8.214E-01  e=1.134E-01  Homo sapiens

Foldseek 3Di:
DDDVVVVVVVVVVCLVVLNPDPCLVVDPDVVVSVLVVLVSDDPVSHDDPVVSCCPPVNQAQWAKDWPDADPVRQKTWIKTHGPPPPPQMAIDIDGPVPDQLLQVLVLCVVVVSDPPVCSVVSNVNVVVCVVQVVDCHPVNVVVVVVVVVVVVVVVVVVVVVVVVVVVVVVVVVVVVVVVVVVVVVVVVVVVVVVVVVVVVVVVVVVVCVVVVVPDDDDDDDDYYDYDYDYYDYDDDDDYDDDDDDPPVVVVVVVVLLPQFDQAAFPLVLLQSLCVVSVHDPVVSVVLSVLCVVVVNTGLNSVVPDDPVVLVVSPDRVRSSVSSVVSNVSDPPVVVVVVVVVVPPDDDDDDDDDDDDDDDD

pLDDT: mean 71.81, std 20.43, range [28.7, 96.44]